Protein AF-A0A7C4JC15-F1 (afdb_monomer_lite)

Structure (mmCIF, N/CA/C/O backbone):
data_AF-A0A7C4JC15-F1
#
_entry.id   AF-A0A7C4JC15-F1
#
loop_
_atom_site.group_PDB
_atom_site.id
_atom_site.type_symbol
_atom_site.label_atom_id
_atom_site.label_alt_id
_atom_site.label_comp_id
_atom_site.label_asym_id
_atom_site.label_entity_id
_atom_site.label_seq_id
_atom_site.pdbx_PDB_ins_code
_atom_site.Cartn_x
_atom_site.Cartn_y
_atom_site.Cartn_z
_atom_site.occupancy
_atom_site.B_iso_or_equiv
_atom_site.auth_seq_id
_atom_site.auth_comp_id
_atom_site.auth_asym_id
_atom_site.auth_atom_id
_atom_site.pdbx_PDB_model_num
ATOM 1 N N . MET A 1 1 ? -0.003 -2.265 -29.477 1.00 62.56 1 MET A N 1
ATOM 2 C CA . MET A 1 1 ? 0.160 -3.060 -28.238 1.00 62.56 1 MET A CA 1
ATOM 3 C C . MET A 1 1 ? 1.255 -4.094 -28.457 1.00 62.56 1 MET A C 1
ATOM 5 O O . MET A 1 1 ? 1.188 -4.810 -29.449 1.00 62.56 1 MET A O 1
ATOM 9 N N . THR A 1 2 ? 2.298 -4.106 -27.625 1.00 80.81 2 THR A N 1
ATOM 10 C CA . THR A 1 2 ? 3.529 -4.876 -27.890 1.00 80.81 2 THR A CA 1
ATOM 11 C C . THR A 1 2 ? 3.340 -6.384 -27.662 1.00 80.81 2 THR A C 1
ATOM 13 O O . THR A 1 2 ? 2.451 -6.809 -26.920 1.00 80.81 2 THR A O 1
ATOM 16 N N . LYS A 1 3 ? 4.198 -7.212 -28.284 1.00 91.38 3 LYS A N 1
ATOM 17 C CA . LYS A 1 3 ? 4.227 -8.676 -28.072 1.00 91.38 3 LYS A CA 1
ATOM 18 C C . LYS A 1 3 ? 4.407 -9.026 -26.587 1.00 91.38 3 LYS A C 1
ATOM 20 O O . LYS A 1 3 ? 3.729 -9.922 -26.097 1.00 91.38 3 LYS A O 1
ATOM 25 N N . PHE A 1 4 ? 5.249 -8.265 -25.886 1.00 95.56 4 PHE A N 1
ATOM 26 C CA . PHE A 1 4 ? 5.491 -8.385 -24.448 1.00 95.56 4 PHE A CA 1
ATOM 27 C C . PHE A 1 4 ? 4.213 -8.179 -23.617 1.00 95.56 4 PHE A C 1
ATOM 29 O O . PHE A 1 4 ? 3.837 -9.056 -22.842 1.00 95.56 4 PHE A O 1
ATOM 36 N N . VAL A 1 5 ? 3.486 -7.072 -23.829 1.00 95.94 5 VAL A N 1
ATOM 37 C CA . VAL A 1 5 ? 2.235 -6.786 -23.098 1.00 95.94 5 VAL A CA 1
ATOM 38 C C . VAL A 1 5 ? 1.204 -7.899 -23.307 1.00 95.94 5 VAL A C 1
ATOM 40 O O . VAL A 1 5 ? 0.569 -8.342 -22.351 1.00 95.94 5 VAL A O 1
ATOM 43 N N . ASN A 1 6 ? 1.066 -8.394 -24.541 1.00 94.75 6 ASN A N 1
ATOM 44 C CA . ASN A 1 6 ? 0.142 -9.486 -24.853 1.00 94.75 6 ASN A CA 1
ATOM 45 C C . ASN A 1 6 ? 0.511 -10.796 -24.149 1.00 94.75 6 ASN A C 1
ATOM 47 O O . ASN A 1 6 ? -0.372 -11.485 -23.637 1.00 94.75 6 ASN A O 1
ATOM 51 N N . GLU A 1 7 ? 1.799 -11.139 -24.107 1.00 95.50 7 GLU A N 1
ATOM 52 C CA . GLU A 1 7 ? 2.284 -12.328 -23.409 1.00 95.50 7 GLU A CA 1
ATOM 53 C C . GLU A 1 7 ? 1.965 -12.266 -21.910 1.00 95.50 7 GLU A C 1
ATOM 55 O O . GLU A 1 7 ? 1.335 -13.183 -21.371 1.00 95.50 7 GLU A O 1
ATOM 60 N N . VAL A 1 8 ? 2.337 -11.163 -21.251 1.00 97.12 8 VAL A N 1
ATOM 61 C CA . VAL A 1 8 ? 2.100 -10.964 -19.815 1.00 97.12 8 VAL A CA 1
ATOM 62 C C . VAL A 1 8 ? 0.602 -11.008 -19.516 1.00 97.12 8 VAL A C 1
ATOM 64 O O . VAL A 1 8 ? 0.171 -11.766 -18.645 1.00 97.12 8 VAL A O 1
ATOM 67 N N . ARG A 1 9 ? -0.220 -10.282 -20.284 1.00 96.44 9 ARG A N 1
ATOM 68 C CA . ARG A 1 9 ? -1.679 -10.272 -20.109 1.00 96.44 9 ARG A CA 1
ATOM 69 C C . ARG A 1 9 ? -2.287 -11.671 -20.229 1.00 96.44 9 ARG A C 1
ATOM 71 O O . ARG A 1 9 ? -3.120 -12.055 -19.410 1.00 96.44 9 ARG A O 1
ATOM 78 N N . ASN A 1 10 ? -1.876 -12.451 -21.229 1.00 94.88 10 ASN A N 1
ATOM 79 C CA . ASN A 1 10 ? -2.402 -13.801 -21.446 1.00 94.88 10 ASN A CA 1
ATOM 80 C C . ASN A 1 10 ? -2.048 -14.759 -20.304 1.00 94.88 10 ASN A C 1
ATOM 82 O O . ASN A 1 10 ? -2.865 -15.605 -19.933 1.00 94.88 10 ASN A O 1
ATOM 86 N N . ARG A 1 11 ? -0.855 -14.615 -19.720 1.00 96.06 11 ARG A N 1
ATOM 87 C CA . ARG A 1 11 ? -0.452 -15.372 -18.529 1.00 96.06 11 ARG A CA 1
ATOM 88 C C . ARG A 1 11 ? -1.273 -14.958 -17.305 1.00 96.06 11 ARG A C 1
ATOM 90 O O . ARG A 1 11 ? -1.729 -15.830 -16.567 1.00 96.06 11 ARG A O 1
ATOM 97 N N . LEU A 1 12 ? -1.540 -13.660 -17.132 1.00 95.75 12 LEU A N 1
ATOM 98 C CA . LEU A 1 12 ? -2.282 -13.143 -15.976 1.00 95.75 12 LEU A CA 1
ATOM 99 C C . LEU A 1 12 ? -3.716 -13.644 -15.868 1.00 95.75 12 LEU A C 1
ATOM 101 O O . LEU A 1 12 ? -4.171 -13.953 -14.764 1.00 95.75 12 LEU A O 1
ATOM 105 N N . LYS A 1 13 ? -4.404 -13.808 -17.001 1.00 90.81 13 LYS A N 1
ATOM 106 C CA . LYS A 1 13 ? -5.772 -14.350 -17.038 1.00 90.81 13 LYS A CA 1
ATOM 107 C C . LYS A 1 13 ? -5.918 -15.691 -16.308 1.00 90.81 13 LYS A C 1
ATOM 109 O O . LYS A 1 13 ? -7.004 -16.009 -15.841 1.00 90.81 13 LYS A O 1
ATOM 114 N N . LYS A 1 14 ? -4.837 -16.471 -16.190 1.00 90.50 14 LYS A N 1
ATOM 115 C CA . LYS A 1 14 ? -4.847 -17.810 -15.580 1.00 90.50 14 LYS A CA 1
ATOM 116 C C . LYS A 1 14 ? -4.499 -17.825 -14.089 1.00 90.50 14 LYS A C 1
ATOM 118 O O . LYS A 1 14 ? -4.688 -18.854 -13.447 1.00 90.50 14 LYS A O 1
ATOM 123 N N . CYS A 1 15 ? -3.962 -16.737 -13.531 1.00 92.31 15 CYS A N 1
ATOM 124 C CA . CYS A 1 15 ? -3.408 -16.740 -12.170 1.00 92.31 15 CYS A CA 1
ATOM 125 C C . CYS A 1 15 ? -3.981 -15.670 -11.231 1.00 92.31 15 CYS A C 1
ATOM 127 O O . CYS A 1 15 ? -3.818 -15.794 -10.013 1.00 92.31 15 CYS A O 1
ATOM 129 N N . LEU A 1 16 ? -4.670 -14.652 -11.757 1.00 94.31 16 LEU A N 1
ATOM 130 C CA . LEU A 1 16 ? -5.294 -13.614 -10.941 1.00 94.31 16 LEU A CA 1
ATOM 131 C C . LEU A 1 16 ? -6.488 -14.151 -10.142 1.00 94.31 16 LEU A C 1
ATOM 133 O O . LEU A 1 16 ? -7.309 -14.924 -10.630 1.00 94.31 16 LEU A O 1
ATOM 137 N N . ARG A 1 17 ? -6.601 -13.701 -8.889 1.00 93.75 17 ARG A N 1
ATOM 138 C CA . ARG A 1 17 ? -7.707 -14.050 -7.991 1.00 93.75 17 ARG A CA 1
ATOM 139 C C . ARG A 1 17 ? -8.240 -12.793 -7.312 1.00 93.75 17 ARG A C 1
ATOM 141 O O . ARG A 1 17 ? -7.550 -12.193 -6.494 1.00 93.75 17 ARG A O 1
ATOM 148 N N . ARG A 1 18 ? -9.501 -12.430 -7.578 1.00 94.19 18 ARG A N 1
ATOM 149 C CA . ARG A 1 18 ? -10.156 -11.247 -6.972 1.00 94.19 18 ARG A CA 1
ATOM 150 C C . ARG A 1 18 ? -10.203 -11.297 -5.437 1.00 94.19 18 ARG A C 1
ATOM 152 O O . ARG A 1 18 ? -10.167 -10.261 -4.773 1.00 94.19 18 ARG A O 1
ATOM 159 N N . SER A 1 19 ? -10.220 -12.499 -4.855 1.00 91.81 19 SER A N 1
ATOM 160 C CA . SER A 1 19 ? -10.153 -12.704 -3.401 1.00 91.81 19 SER A CA 1
ATOM 161 C C . SER A 1 19 ? -8.866 -12.167 -2.767 1.00 91.81 19 SER A C 1
ATOM 163 O O . SER A 1 19 ? -8.869 -11.839 -1.585 1.00 91.81 19 SER A O 1
ATOM 165 N N . GLU A 1 20 ? -7.781 -12.053 -3.537 1.00 94.38 20 GLU A N 1
ATOM 166 C CA . GLU A 1 20 ? -6.485 -11.546 -3.073 1.00 94.38 20 GLU A CA 1
ATOM 167 C C . GLU A 1 20 ? -6.417 -10.005 -3.053 1.00 94.38 20 GLU A C 1
ATOM 169 O O . GLU A 1 20 ? -5.433 -9.436 -2.572 1.00 94.38 20 GLU A O 1
ATOM 174 N N . GLY A 1 21 ? -7.463 -9.328 -3.547 1.00 95.56 21 GLY A N 1
ATOM 175 C CA . GLY A 1 21 ? -7.545 -7.869 -3.637 1.00 95.56 21 GLY A CA 1
ATOM 176 C C . GLY A 1 21 ? -6.490 -7.249 -4.558 1.00 95.56 21 GLY A C 1
ATOM 177 O O . GLY A 1 21 ? -5.636 -7.935 -5.121 1.00 95.56 21 GLY A O 1
ATOM 178 N N . ALA A 1 22 ? -6.518 -5.924 -4.683 1.00 96.31 22 ALA A N 1
ATOM 179 C CA . ALA A 1 22 ? -5.617 -5.170 -5.550 1.00 96.31 22 ALA A CA 1
ATOM 180 C C . ALA A 1 22 ? -4.144 -5.414 -5.203 1.00 96.31 22 ALA A C 1
ATOM 182 O O . ALA A 1 22 ? -3.325 -5.640 -6.089 1.00 96.31 22 ALA A O 1
ATOM 183 N N . CYS A 1 23 ? -3.808 -5.454 -3.909 1.00 94.44 23 CYS A N 1
ATOM 184 C CA . CYS A 1 23 ? -2.442 -5.715 -3.465 1.00 94.44 23 CYS A CA 1
ATOM 185 C C . CYS A 1 23 ? -1.955 -7.117 -3.861 1.00 94.44 23 CYS A C 1
ATOM 187 O O . CYS A 1 23 ? -0.834 -7.255 -4.347 1.00 94.44 23 CYS A O 1
ATOM 189 N N . GLY A 1 24 ? -2.766 -8.165 -3.693 1.00 94.62 24 GLY A N 1
ATOM 190 C CA . GLY A 1 24 ? -2.378 -9.517 -4.102 1.00 94.62 24 GLY A CA 1
ATOM 191 C C . GLY A 1 24 ? -2.295 -9.684 -5.620 1.00 94.62 24 GLY A C 1
ATOM 192 O O . GLY A 1 24 ? -1.317 -10.239 -6.126 1.00 94.62 24 GLY A O 1
ATOM 193 N N . MET A 1 25 ? -3.261 -9.117 -6.346 1.00 96.56 25 MET A N 1
ATOM 194 C CA . MET A 1 25 ? -3.283 -9.106 -7.810 1.00 96.56 25 MET A CA 1
ATOM 195 C C . MET A 1 25 ? -2.078 -8.365 -8.398 1.00 96.56 25 MET A C 1
ATOM 197 O O . MET A 1 25 ? -1.446 -8.885 -9.311 1.00 96.56 25 MET A O 1
ATOM 201 N N . TYR A 1 26 ? -1.693 -7.219 -7.826 1.00 97.00 26 TYR A N 1
ATOM 202 C CA . TYR A 1 26 ? -0.468 -6.502 -8.192 1.00 97.00 26 TYR A CA 1
ATOM 203 C C . TYR A 1 26 ? 0.783 -7.378 -8.044 1.00 97.00 26 TYR A C 1
ATOM 205 O O . TYR A 1 26 ? 1.589 -7.441 -8.963 1.00 97.00 26 TYR A O 1
ATOM 213 N N . HIS A 1 27 ? 0.958 -8.079 -6.918 1.00 95.75 27 HIS A N 1
ATOM 214 C CA . HIS A 1 27 ? 2.156 -8.908 -6.726 1.00 95.75 27 HIS A CA 1
ATOM 215 C C . HIS A 1 27 ? 2.172 -10.121 -7.663 1.00 95.75 27 HIS A C 1
ATOM 217 O O . HIS A 1 27 ? 3.232 -10.494 -8.155 1.00 95.75 27 HIS A O 1
ATOM 223 N N . THR A 1 28 ? 1.005 -10.708 -7.945 1.00 95.69 28 THR A N 1
ATOM 224 C CA . THR A 1 28 ? 0.877 -11.752 -8.972 1.00 95.69 28 THR A CA 1
ATOM 225 C C . THR A 1 28 ? 1.248 -11.199 -10.352 1.00 95.69 28 THR A C 1
ATOM 227 O O . THR A 1 28 ? 1.982 -11.844 -11.097 1.00 95.69 28 THR A O 1
ATOM 230 N N . ALA A 1 29 ? 0.816 -9.976 -10.670 1.00 97.19 29 ALA A N 1
ATOM 231 C CA . ALA A 1 29 ? 1.180 -9.295 -11.907 1.00 97.19 29 ALA A CA 1
ATOM 232 C C . ALA A 1 29 ? 2.670 -8.978 -12.009 1.00 97.19 29 ALA A C 1
ATOM 234 O O . ALA A 1 29 ? 3.272 -9.230 -13.049 1.00 97.19 29 ALA A O 1
ATOM 235 N N . LEU A 1 30 ? 3.282 -8.517 -10.918 1.00 97.69 30 LEU A N 1
ATOM 236 C CA . LEU A 1 30 ? 4.719 -8.283 -10.832 1.00 97.69 30 LEU A CA 1
ATOM 237 C C . LEU A 1 30 ? 5.510 -9.572 -11.091 1.00 97.69 30 LEU A C 1
ATOM 239 O O . LEU A 1 30 ? 6.493 -9.534 -11.822 1.00 97.69 30 LEU A O 1
ATOM 243 N N . ALA A 1 31 ? 5.068 -10.705 -10.537 1.00 96.12 31 ALA A N 1
ATOM 244 C CA . ALA A 1 31 ? 5.710 -11.998 -10.761 1.00 96.12 31 ALA A CA 1
ATOM 245 C C . ALA A 1 31 ? 5.735 -12.380 -12.244 1.00 96.12 31 ALA A C 1
ATOM 247 O O . ALA A 1 31 ? 6.804 -12.594 -12.810 1.00 96.12 31 ALA A O 1
ATOM 248 N N . VAL A 1 32 ? 4.567 -12.380 -12.890 1.00 97.06 32 VAL A N 1
ATOM 249 C CA . VAL A 1 32 ? 4.441 -12.733 -14.311 1.00 97.06 32 VAL A CA 1
ATOM 250 C C . VAL A 1 32 ? 5.207 -11.756 -15.203 1.00 97.06 32 VAL A C 1
ATOM 252 O O . VAL A 1 32 ? 5.869 -12.183 -16.147 1.00 97.06 32 VAL A O 1
ATOM 255 N N . LEU A 1 33 ? 5.133 -10.456 -14.903 1.00 97.69 33 LEU A N 1
ATOM 256 C CA . LEU A 1 33 ? 5.864 -9.416 -15.620 1.00 97.69 33 LEU A CA 1
ATOM 257 C C . LEU A 1 33 ? 7.378 -9.670 -15.573 1.00 97.69 33 LEU A C 1
ATOM 259 O O . LEU A 1 33 ? 8.038 -9.638 -16.611 1.00 97.69 33 LEU A O 1
ATOM 263 N N . CYS A 1 34 ? 7.922 -9.947 -14.385 1.00 97.31 34 CYS A N 1
ATOM 264 C CA . CYS A 1 34 ? 9.352 -10.189 -14.209 1.00 97.31 34 CYS A CA 1
ATOM 265 C C . CYS A 1 34 ? 9.822 -11.509 -14.806 1.00 97.31 34 CYS A C 1
ATOM 267 O O . CYS A 1 34 ? 10.901 -11.562 -15.390 1.00 97.31 34 CYS A O 1
ATOM 269 N N . GLU A 1 35 ? 9.005 -12.557 -14.740 1.00 96.00 35 GLU A N 1
ATOM 270 C CA . GLU A 1 35 ? 9.281 -13.820 -15.430 1.00 96.00 35 GLU A CA 1
ATOM 271 C C . GLU A 1 35 ? 9.296 -13.666 -16.959 1.00 96.00 35 GLU A C 1
ATOM 273 O O . GLU A 1 35 ? 9.916 -14.473 -17.643 1.00 96.00 35 GLU A O 1
ATOM 278 N N . ALA A 1 36 ? 8.621 -12.651 -17.507 1.00 96.75 36 ALA A N 1
ATOM 279 C CA . ALA A 1 36 ? 8.681 -12.292 -18.925 1.00 96.75 36 ALA A CA 1
ATOM 280 C C . ALA A 1 36 ? 9.845 -11.333 -19.265 1.00 96.75 36 ALA A C 1
ATOM 282 O O . ALA A 1 36 ? 9.975 -10.907 -20.410 1.00 96.75 36 ALA A O 1
ATOM 283 N N . GLY A 1 37 ? 10.686 -10.977 -18.287 1.00 97.06 37 GLY A N 1
ATOM 284 C CA . GLY A 1 37 ? 11.852 -10.104 -18.458 1.00 97.06 37 GLY A CA 1
ATOM 285 C C . GLY A 1 37 ? 11.617 -8.620 -18.154 1.00 97.06 37 GLY A C 1
ATOM 286 O O . GLY A 1 37 ? 12.562 -7.842 -18.243 1.00 97.06 37 GLY A O 1
ATOM 287 N N . GLY A 1 38 ? 10.401 -8.214 -17.775 1.00 97.94 38 GLY A N 1
ATOM 288 C CA . GLY A 1 38 ? 10.113 -6.831 -17.381 1.00 97.94 38 GLY A CA 1
ATOM 289 C C . GLY A 1 38 ? 10.447 -6.528 -15.920 1.00 97.94 38 GLY A C 1
ATOM 290 O O . GLY A 1 38 ? 10.716 -7.416 -15.114 1.00 97.94 38 GLY A O 1
ATOM 291 N N . HIS A 1 39 ? 10.415 -5.258 -15.539 1.00 98.44 39 HIS A N 1
ATOM 292 C CA . HIS A 1 39 ? 10.593 -4.833 -14.147 1.00 98.44 39 HIS A CA 1
ATOM 293 C C . HIS A 1 39 ? 10.072 -3.409 -13.939 1.00 98.44 39 HIS A C 1
ATOM 295 O O . HIS A 1 39 ? 9.570 -2.784 -14.871 1.00 98.44 39 HIS A O 1
ATOM 301 N N . PHE A 1 40 ? 10.182 -2.895 -12.713 1.00 98.75 40 PHE A N 1
ATOM 302 C CA . PHE A 1 40 ? 9.955 -1.477 -12.450 1.00 98.75 40 PHE A CA 1
ATOM 303 C C . PHE A 1 40 ? 11.227 -0.787 -12.010 1.00 98.75 40 PHE A C 1
ATOM 305 O O . PHE A 1 40 ? 11.997 -1.331 -11.219 1.00 98.75 40 PHE A O 1
ATOM 312 N N . GLU A 1 41 ? 11.357 0.458 -12.432 1.00 98.62 41 GLU A N 1
ATOM 313 C CA . GLU A 1 41 ? 12.187 1.449 -11.772 1.00 98.62 41 GLU A CA 1
ATOM 314 C C . GLU A 1 41 ? 11.267 2.461 -11.099 1.00 98.62 41 GLU A C 1
ATOM 316 O O . GLU A 1 41 ? 10.294 2.923 -11.689 1.00 98.62 41 GLU A O 1
ATOM 321 N N . VAL A 1 42 ? 11.508 2.763 -9.827 1.00 98.56 42 VAL A N 1
ATOM 322 C CA . VAL A 1 42 ? 10.621 3.626 -9.044 1.00 98.56 42 VAL A CA 1
ATOM 323 C C . VAL A 1 42 ? 11.436 4.688 -8.332 1.00 98.56 42 VAL A C 1
ATOM 325 O O . VAL A 1 42 ? 12.425 4.371 -7.673 1.00 98.56 42 VAL A O 1
ATOM 328 N N . VAL A 1 43 ? 10.998 5.937 -8.420 1.00 98.44 43 VAL A N 1
ATOM 329 C CA . VAL A 1 43 ? 11.598 7.079 -7.721 1.00 98.44 43 VAL A CA 1
ATOM 330 C C . VAL A 1 43 ? 10.557 7.754 -6.842 1.00 98.44 43 VAL A C 1
ATOM 332 O O . VAL A 1 43 ? 9.362 7.753 -7.145 1.00 98.44 43 VAL A O 1
ATOM 335 N N . GLU A 1 44 ? 10.991 8.311 -5.721 1.00 98.44 44 GLU A N 1
ATOM 336 C CA . GLU A 1 44 ? 10.134 9.131 -4.875 1.00 98.44 44 GLU A CA 1
ATOM 337 C C . GLU A 1 44 ? 9.881 10.502 -5.513 1.00 98.44 44 GLU A C 1
ATOM 339 O O . GLU A 1 44 ? 10.773 11.101 -6.105 1.00 98.44 44 GLU A O 1
ATOM 344 N N . VAL A 1 45 ? 8.651 10.999 -5.374 1.00 98.19 45 VAL A N 1
ATOM 345 C CA . VAL A 1 45 ? 8.214 12.335 -5.818 1.00 98.19 45 VAL A CA 1
ATOM 346 C C . VAL A 1 45 ? 7.328 12.951 -4.731 1.00 98.19 45 VAL A C 1
ATOM 348 O O . VAL A 1 45 ? 6.784 12.196 -3.926 1.00 98.19 45 VAL A O 1
ATOM 351 N N . PRO A 1 46 ? 7.132 14.279 -4.656 1.00 97.62 46 PRO A N 1
ATOM 352 C CA . PRO A 1 46 ? 6.387 14.891 -3.551 1.00 97.62 46 PRO A CA 1
ATOM 353 C C . PRO A 1 46 ? 5.005 14.264 -3.299 1.00 97.62 46 PRO A C 1
ATOM 355 O O . PRO A 1 46 ? 4.639 14.007 -2.153 1.00 97.62 46 PRO A O 1
ATOM 358 N N . GLU A 1 47 ? 4.280 13.939 -4.368 1.00 96.69 47 GLU A N 1
ATOM 359 C CA . GLU A 1 47 ? 2.945 13.333 -4.361 1.00 96.69 47 GLU A CA 1
ATOM 360 C C . GLU A 1 47 ? 2.928 11.856 -3.927 1.00 96.69 47 GLU A C 1
ATOM 362 O O . GLU A 1 47 ? 1.869 11.323 -3.599 1.00 96.69 47 GLU A O 1
ATOM 367 N N . GLY A 1 48 ? 4.078 11.175 -3.905 1.00 97.56 48 GLY A N 1
ATOM 368 C CA . GLY A 1 48 ? 4.141 9.743 -3.635 1.00 97.56 48 GLY A CA 1
ATOM 369 C C . GLY A 1 48 ? 5.360 9.069 -4.262 1.00 97.56 48 GLY A C 1
ATOM 370 O O . GLY A 1 48 ? 6.505 9.344 -3.903 1.00 97.56 48 GLY A O 1
ATOM 371 N N . ALA A 1 49 ? 5.104 8.148 -5.185 1.00 98.31 49 ALA A N 1
ATOM 372 C CA . ALA A 1 49 ? 6.129 7.460 -5.956 1.00 98.31 49 ALA A CA 1
ATOM 373 C C . ALA A 1 49 ? 5.775 7.480 -7.446 1.00 98.31 49 ALA A C 1
ATOM 375 O O . ALA A 1 49 ? 4.617 7.277 -7.812 1.00 98.31 49 ALA A O 1
ATOM 376 N N . LYS A 1 50 ? 6.785 7.687 -8.293 1.00 98.69 50 LYS A N 1
ATOM 377 C CA . LYS A 1 50 ? 6.697 7.568 -9.748 1.00 98.69 50 LYS A CA 1
ATOM 378 C C . LYS A 1 50 ? 7.310 6.238 -10.169 1.00 98.69 50 LYS A C 1
ATOM 380 O O . LYS A 1 50 ? 8.495 6.010 -9.936 1.00 98.69 50 LYS A O 1
ATOM 385 N N . ALA A 1 51 ? 6.509 5.369 -10.772 1.00 98.75 51 ALA A N 1
ATOM 386 C CA . ALA A 1 51 ? 6.934 4.079 -11.296 1.00 98.75 51 ALA A CA 1
ATOM 387 C C . ALA A 1 51 ? 7.068 4.136 -12.821 1.00 98.75 51 ALA A C 1
ATOM 389 O O . ALA A 1 51 ? 6.157 4.596 -13.504 1.00 98.75 51 ALA A O 1
ATOM 390 N N . MET A 1 52 ? 8.180 3.624 -13.333 1.00 98.75 52 MET A N 1
ATOM 391 C CA . MET A 1 52 ? 8.472 3.410 -14.747 1.00 98.75 52 MET A CA 1
ATOM 392 C C . MET A 1 52 ? 8.435 1.904 -14.999 1.00 98.75 52 MET A C 1
ATOM 394 O O . MET A 1 52 ? 9.181 1.144 -14.377 1.00 98.75 52 MET A O 1
ATOM 398 N N . LEU A 1 53 ? 7.520 1.461 -15.860 1.00 98.69 53 LEU A N 1
ATOM 399 C CA . LEU A 1 53 ? 7.432 0.068 -16.285 1.00 98.69 53 LEU A CA 1
ATOM 400 C C . LEU A 1 53 ? 8.422 -0.175 -17.423 1.00 98.69 53 LEU A C 1
ATOM 402 O O . LEU A 1 53 ? 8.251 0.386 -18.503 1.00 98.69 53 LEU A O 1
ATOM 406 N N . ILE A 1 54 ? 9.402 -1.043 -17.187 1.00 98.44 54 ILE A N 1
ATOM 407 C CA . ILE A 1 54 ? 10.430 -1.408 -18.160 1.00 98.44 54 ILE A CA 1
ATOM 408 C C . ILE A 1 54 ? 10.102 -2.778 -18.757 1.00 98.44 54 ILE A C 1
ATOM 410 O O . ILE A 1 54 ? 9.821 -3.731 -18.018 1.00 98.44 54 ILE A O 1
ATOM 414 N N . ASP A 1 55 ? 10.115 -2.887 -20.085 1.00 97.56 55 ASP A N 1
ATOM 415 C CA . ASP A 1 55 ? 9.876 -4.150 -20.784 1.00 97.56 55 ASP A CA 1
ATOM 416 C C . ASP A 1 55 ? 11.121 -5.054 -20.845 1.00 97.56 55 ASP A C 1
ATOM 418 O O . ASP A 1 55 ? 12.169 -4.779 -20.259 1.00 97.56 55 ASP A O 1
ATOM 422 N N . ASN A 1 56 ? 11.002 -6.172 -21.562 1.00 96.19 56 ASN A N 1
ATOM 423 C CA . ASN A 1 56 ? 12.083 -7.139 -21.733 1.00 96.19 56 ASN A CA 1
ATOM 424 C C . ASN A 1 56 ? 13.222 -6.676 -22.661 1.00 96.19 56 ASN A C 1
ATOM 426 O O . ASN A 1 56 ? 14.199 -7.405 -22.823 1.00 96.19 56 ASN A O 1
ATOM 430 N N . ARG A 1 57 ? 13.094 -5.506 -23.292 1.00 96.38 57 ARG A N 1
ATOM 431 C CA . ARG A 1 57 ? 14.121 -4.872 -24.129 1.00 96.38 57 ARG A CA 1
ATOM 432 C C . ARG A 1 57 ? 14.829 -3.728 -23.407 1.00 96.38 57 ARG A C 1
ATOM 434 O O . ARG A 1 57 ? 15.811 -3.221 -23.933 1.00 96.38 57 ARG A O 1
ATOM 441 N N . GLY A 1 58 ? 14.372 -3.365 -22.208 1.00 95.81 58 GLY A N 1
ATOM 442 C CA . GLY A 1 58 ? 14.887 -2.216 -21.468 1.00 95.81 58 GLY A CA 1
ATOM 443 C C . GLY A 1 58 ? 14.170 -0.906 -21.797 1.00 95.81 58 GLY A C 1
ATOM 444 O O . GLY A 1 58 ? 14.608 0.140 -21.331 1.00 95.81 58 GLY A O 1
ATOM 445 N N . GLU A 1 59 ? 13.071 -0.947 -22.556 1.00 96.81 59 GLU A N 1
ATOM 446 C CA . GLU A 1 59 ? 12.323 0.247 -22.947 1.00 96.81 59 GLU A CA 1
ATOM 447 C C . GLU A 1 59 ? 11.283 0.620 -21.886 1.00 96.81 59 GLU A C 1
ATOM 449 O O . GLU A 1 59 ? 10.589 -0.242 -21.332 1.00 96.81 59 GLU A O 1
ATOM 454 N N . VAL A 1 60 ? 11.133 1.922 -21.632 1.00 97.75 60 VAL A N 1
ATOM 455 C CA . VAL A 1 60 ? 10.071 2.449 -20.766 1.00 97.75 60 VAL A CA 1
ATOM 456 C C . VAL A 1 60 ? 8.745 2.379 -21.523 1.00 97.75 60 VAL A C 1
ATOM 458 O O . VAL A 1 60 ? 8.544 3.085 -22.508 1.00 97.75 60 VAL A O 1
ATOM 461 N N . LEU A 1 61 ? 7.812 1.549 -21.054 1.00 97.06 61 LEU A N 1
ATOM 462 C CA . LEU A 1 61 ? 6.480 1.446 -21.657 1.00 97.06 61 LEU A CA 1
ATOM 463 C C . LEU A 1 61 ? 5.550 2.560 -21.191 1.00 97.06 61 LEU A C 1
ATOM 465 O O . LEU A 1 61 ? 4.824 3.139 -21.994 1.00 97.06 61 LEU A O 1
ATOM 469 N N . VAL A 1 62 ? 5.519 2.792 -19.878 1.00 97.94 62 VAL A N 1
ATOM 470 C CA . VAL A 1 62 ? 4.593 3.710 -19.212 1.00 97.94 62 VAL A CA 1
ATOM 471 C C . VAL A 1 62 ? 5.221 4.215 -17.922 1.00 97.94 62 VAL A C 1
ATOM 473 O O . VAL A 1 62 ? 5.902 3.470 -17.212 1.00 97.94 62 VAL A O 1
ATOM 476 N N . GLU A 1 63 ? 4.911 5.462 -17.588 1.00 98.44 63 GLU A N 1
ATOM 477 C CA . GLU A 1 63 ? 5.181 6.057 -16.288 1.00 98.44 63 GLU A CA 1
ATOM 478 C C . GLU A 1 63 ? 3.871 6.364 -15.563 1.00 98.44 63 GLU A C 1
ATOM 480 O O . GLU A 1 63 ? 2.899 6.793 -16.183 1.00 98.44 63 GLU A O 1
ATOM 485 N N . ALA A 1 64 ? 3.839 6.177 -14.247 1.00 98.44 64 ALA A N 1
ATOM 486 C CA . ALA A 1 64 ? 2.662 6.488 -13.448 1.00 98.44 64 ALA A CA 1
ATOM 487 C C . ALA A 1 64 ? 3.022 6.934 -12.031 1.00 98.44 64 ALA A C 1
ATOM 489 O O . ALA A 1 64 ? 4.000 6.461 -11.451 1.00 98.44 64 ALA A O 1
ATOM 490 N N . VAL A 1 65 ? 2.193 7.807 -11.456 1.00 98.50 65 VAL A N 1
ATOM 491 C CA . VAL A 1 65 ? 2.334 8.297 -10.078 1.00 98.50 65 VAL A CA 1
ATOM 492 C C . VAL A 1 65 ? 1.169 7.816 -9.227 1.00 98.50 65 VAL A C 1
ATOM 494 O O . VAL A 1 65 ? 0.018 7.828 -9.661 1.00 98.50 65 VAL A O 1
ATOM 497 N N . ASP A 1 66 ? 1.465 7.404 -7.998 1.00 98.44 66 ASP A N 1
ATOM 498 C CA . ASP A 1 66 ? 0.453 7.155 -6.974 1.00 98.44 66 ASP A CA 1
ATOM 499 C C . ASP A 1 66 ? 1.052 7.347 -5.568 1.00 98.44 66 ASP A C 1
ATOM 501 O O . ASP A 1 66 ? 2.250 7.592 -5.416 1.00 98.44 66 ASP A O 1
ATOM 505 N N . ILE A 1 67 ? 0.226 7.219 -4.529 1.00 97.12 67 ILE A N 1
ATOM 506 C CA . ILE A 1 67 ? 0.522 7.609 -3.141 1.00 97.12 67 ILE A CA 1
ATOM 507 C C . ILE A 1 67 ? 1.767 6.929 -2.548 1.00 97.12 67 ILE A C 1
ATOM 509 O O . ILE A 1 67 ? 2.391 7.446 -1.624 1.00 97.12 67 ILE A O 1
ATOM 513 N N . THR A 1 68 ? 2.134 5.748 -3.049 1.00 97.00 68 THR A N 1
ATOM 514 C CA . THR A 1 68 ? 3.337 4.997 -2.663 1.00 97.00 68 THR A CA 1
ATOM 515 C C . THR A 1 68 ? 3.681 3.957 -3.743 1.00 97.00 68 THR A C 1
ATOM 517 O O . THR A 1 68 ? 2.978 3.843 -4.748 1.00 97.00 68 THR A O 1
ATOM 520 N N . TRP A 1 69 ? 4.758 3.184 -3.569 1.00 97.44 69 TRP A N 1
ATOM 521 C CA . TRP A 1 69 ? 5.347 2.379 -4.651 1.00 97.44 69 TRP A CA 1
ATOM 522 C C . TRP A 1 69 ? 4.408 1.315 -5.254 1.00 97.44 69 TRP A C 1
ATOM 524 O O . TRP A 1 69 ? 4.240 1.312 -6.472 1.00 97.44 69 TRP A O 1
ATOM 534 N N . PRO A 1 70 ? 3.754 0.421 -4.475 1.00 96.88 70 PRO A N 1
ATOM 535 C CA . PRO A 1 70 ? 2.887 -0.607 -5.058 1.00 96.88 70 PRO A CA 1
ATOM 536 C C . PRO A 1 70 ? 1.706 -0.086 -5.907 1.00 96.88 70 PRO A C 1
ATOM 538 O O . PRO A 1 70 ? 1.540 -0.593 -7.017 1.00 96.88 70 PRO A O 1
ATOM 541 N N . PRO A 1 71 ? 0.888 0.894 -5.461 1.00 97.75 71 PRO A N 1
ATOM 542 C CA . PRO A 1 71 ? -0.183 1.429 -6.299 1.00 97.75 71 PRO A CA 1
ATOM 543 C C . PRO A 1 71 ? 0.346 2.199 -7.519 1.00 97.75 71 PRO A C 1
ATOM 545 O O . PRO A 1 71 ? -0.292 2.138 -8.565 1.00 97.75 71 PRO A O 1
ATOM 548 N N . ALA A 1 72 ? 1.529 2.826 -7.450 1.00 98.44 72 ALA A N 1
ATOM 549 C CA . ALA A 1 72 ? 2.156 3.453 -8.618 1.00 98.44 72 ALA A CA 1
ATOM 550 C C . ALA A 1 72 ? 2.541 2.408 -9.678 1.00 98.44 72 ALA A C 1
ATOM 552 O O . ALA A 1 72 ? 2.205 2.560 -10.853 1.00 98.44 72 ALA A O 1
ATOM 553 N N . CYS A 1 73 ? 3.153 1.292 -9.262 1.00 98.62 73 CYS A N 1
ATOM 554 C CA . CYS A 1 73 ? 3.408 0.164 -10.158 1.00 98.62 73 CYS A CA 1
ATOM 555 C C . CYS A 1 73 ? 2.106 -0.410 -10.739 1.00 98.62 73 CYS A C 1
ATOM 557 O O . CYS A 1 73 ? 2.047 -0.698 -11.931 1.00 98.62 73 CYS A O 1
ATOM 559 N N . LEU A 1 74 ? 1.056 -0.576 -9.921 1.00 98.50 74 LEU A N 1
ATOM 560 C CA . LEU A 1 74 ? -0.244 -1.064 -10.397 1.00 98.50 74 LEU A CA 1
ATOM 561 C C . LEU A 1 74 ? -0.847 -0.123 -11.449 1.00 98.50 74 LEU A C 1
ATOM 563 O O . LEU A 1 74 ? -1.328 -0.599 -12.475 1.00 98.50 74 LEU A O 1
ATOM 567 N N . ARG A 1 75 ? -0.803 1.195 -11.223 1.00 98.56 75 ARG A N 1
ATOM 568 C CA . ARG A 1 75 ? -1.271 2.189 -12.194 1.00 98.56 75 ARG A CA 1
ATOM 569 C C . ARG A 1 75 ? -0.513 2.072 -13.514 1.00 98.56 75 ARG A C 1
ATOM 571 O O . ARG A 1 75 ? -1.152 1.916 -14.548 1.00 98.56 75 ARG A O 1
ATOM 578 N N . ALA A 1 76 ? 0.820 2.014 -13.471 1.00 98.44 76 ALA A N 1
ATOM 579 C CA . ALA A 1 76 ? 1.640 1.821 -14.669 1.00 98.44 76 ALA A CA 1
ATOM 580 C C . ALA A 1 76 ? 1.285 0.522 -15.420 1.00 98.44 76 ALA A C 1
ATOM 582 O O . ALA A 1 76 ? 1.199 0.523 -16.644 1.00 98.44 76 ALA A O 1
ATOM 583 N N . MET A 1 77 ? 1.010 -0.581 -14.710 1.00 98.25 77 MET A N 1
ATOM 584 C CA . MET A 1 77 ? 0.526 -1.822 -15.337 1.00 98.25 77 MET A CA 1
ATOM 585 C C . MET A 1 77 ? -0.836 -1.642 -16.018 1.00 98.25 77 MET A C 1
ATOM 587 O O . MET A 1 77 ? -1.041 -2.152 -17.118 1.00 98.25 77 MET A O 1
ATOM 591 N N . LEU A 1 78 ? -1.782 -0.963 -15.366 1.00 97.81 78 LEU A N 1
ATOM 592 C CA . LEU A 1 78 ? -3.119 -0.719 -15.915 1.00 97.81 78 LEU A CA 1
ATOM 593 C C . LEU A 1 78 ? -3.056 0.164 -17.163 1.00 97.81 78 LEU A C 1
ATOM 595 O O . LEU A 1 78 ? -3.731 -0.122 -18.150 1.00 97.81 78 LEU A O 1
ATOM 599 N N . ASP A 1 79 ? -2.226 1.200 -17.133 1.00 97.31 79 ASP A N 1
ATOM 600 C CA . ASP A 1 79 ? -2.054 2.152 -18.230 1.00 97.31 79 ASP A CA 1
ATOM 601 C C . ASP A 1 79 ? -1.270 1.544 -19.404 1.00 97.31 79 ASP A C 1
ATOM 603 O O . ASP A 1 79 ? -1.587 1.808 -20.560 1.00 97.31 79 ASP A O 1
ATOM 607 N N . ALA A 1 80 ? -0.342 0.618 -19.137 1.00 96.62 80 ALA A N 1
ATOM 608 C CA . ALA A 1 80 ? 0.316 -0.187 -20.171 1.00 96.62 80 ALA A CA 1
ATOM 609 C C . ALA A 1 80 ? -0.585 -1.292 -20.758 1.00 96.62 80 ALA A C 1
ATOM 611 O O . ALA A 1 80 ? -0.184 -2.005 -21.681 1.00 96.62 80 ALA A O 1
ATOM 612 N N . GLY A 1 81 ? -1.790 -1.483 -20.210 1.00 96.25 81 GLY A N 1
ATOM 613 C CA . GLY A 1 81 ? -2.710 -2.543 -20.609 1.00 96.25 81 GLY A CA 1
ATOM 614 C C . GLY A 1 81 ? -2.261 -3.944 -20.179 1.00 96.25 81 GLY A C 1
ATOM 615 O O . GLY A 1 81 ? -2.651 -4.927 -20.797 1.00 96.25 81 GLY A O 1
ATOM 616 N N . ILE A 1 82 ? -1.438 -4.092 -19.143 1.00 96.75 82 ILE A N 1
ATOM 617 C CA . ILE A 1 82 ? -1.023 -5.415 -18.641 1.00 96.75 82 ILE A CA 1
ATOM 618 C C . ILE A 1 82 ? -2.227 -6.221 -18.128 1.00 96.75 82 ILE A C 1
ATOM 620 O O . ILE A 1 82 ? -2.304 -7.431 -18.340 1.00 96.75 82 ILE A O 1
ATOM 624 N N . PHE A 1 83 ? -3.198 -5.553 -17.505 1.00 96.25 83 PHE A N 1
ATOM 625 C CA . PHE A 1 83 ? -4.469 -6.159 -17.109 1.00 96.25 83 PHE A CA 1
ATOM 626 C C . PHE A 1 83 ? -5.481 -6.110 -18.262 1.00 96.25 83 PHE A C 1
ATOM 628 O O . PHE A 1 83 ? -5.530 -5.136 -19.010 1.00 96.25 83 PHE A O 1
ATOM 635 N N . SER A 1 84 ? -6.285 -7.164 -18.414 1.00 91.44 84 SER A N 1
ATOM 636 C CA . SER A 1 84 ? -7.441 -7.187 -19.321 1.00 91.44 84 SER A CA 1
ATOM 637 C C . SER A 1 84 ? -8.595 -6.325 -18.798 1.00 91.44 84 SER A C 1
ATOM 639 O O . SER A 1 84 ? -8.711 -6.102 -17.594 1.00 91.44 84 SER A O 1
ATOM 641 N N . ASP A 1 85 ? -9.492 -5.915 -19.702 1.00 89.94 85 ASP A N 1
ATOM 642 C CA . ASP A 1 85 ? -10.659 -5.067 -19.396 1.00 89.94 85 ASP A CA 1
ATOM 643 C C . ASP A 1 85 ? -11.592 -5.661 -18.329 1.00 89.94 85 ASP A C 1
ATOM 645 O O . ASP A 1 85 ? -12.249 -4.932 -17.594 1.00 89.94 85 ASP A O 1
ATOM 649 N N . GLU A 1 86 ? -11.601 -6.988 -18.173 1.00 92.31 86 GLU A N 1
ATOM 650 C CA . GLU A 1 86 ? -12.345 -7.677 -17.109 1.00 92.31 86 GLU A CA 1
ATOM 651 C C . GLU A 1 86 ? -11.884 -7.306 -15.686 1.00 92.31 86 GLU A C 1
ATOM 653 O O . GLU A 1 86 ? -12.564 -7.655 -14.727 1.00 92.31 86 GLU A O 1
ATOM 658 N N . TYR A 1 87 ? -10.725 -6.653 -15.546 1.00 92.94 87 TYR A N 1
ATOM 659 C CA . TYR A 1 87 ? -10.173 -6.163 -14.282 1.00 92.94 87 TYR A CA 1
ATOM 660 C C . TYR A 1 87 ? -10.184 -4.630 -14.192 1.00 92.94 87 TYR A C 1
ATOM 662 O O . TYR A 1 87 ? -9.429 -4.050 -13.404 1.00 92.94 87 TYR A O 1
ATOM 670 N N . TYR A 1 88 ? -11.010 -3.954 -14.999 1.00 90.50 88 TYR A N 1
ATOM 671 C CA . TYR A 1 88 ? -11.135 -2.494 -15.011 1.00 90.50 88 TYR A CA 1
ATOM 672 C C . TYR A 1 88 ? -11.417 -1.908 -13.617 1.00 90.50 88 TYR A C 1
ATOM 674 O O . TYR A 1 88 ? -10.968 -0.806 -13.295 1.00 90.50 88 TYR A O 1
ATOM 682 N N . GLU A 1 89 ? -12.088 -2.660 -12.740 1.00 93.81 89 GLU A N 1
ATOM 683 C CA . GLU A 1 89 ? -12.365 -2.262 -11.362 1.00 93.81 89 GLU A CA 1
ATOM 684 C C . GLU A 1 89 ? -11.100 -1.983 -10.525 1.00 93.81 89 GLU A C 1
ATOM 686 O O . GLU A 1 89 ? -11.183 -1.247 -9.543 1.00 93.81 89 GLU A O 1
ATOM 691 N N . LEU A 1 90 ? -9.917 -2.480 -10.922 1.00 95.94 90 LEU A N 1
ATOM 692 C CA . LEU A 1 90 ? -8.639 -2.134 -10.284 1.00 95.94 90 LEU A CA 1
ATOM 693 C C . LEU A 1 90 ? -8.329 -0.635 -10.369 1.00 95.94 90 LEU A C 1
ATOM 695 O O . LEU A 1 90 ? -7.671 -0.111 -9.476 1.00 95.94 90 LEU A O 1
ATOM 699 N N . ARG A 1 91 ? -8.828 0.083 -11.384 1.00 96.25 91 ARG A N 1
ATOM 700 C CA . ARG A 1 91 ? -8.641 1.542 -11.477 1.00 96.25 91 ARG A CA 1
ATOM 701 C C . ARG A 1 91 ? -9.298 2.287 -10.318 1.00 96.25 91 ARG A C 1
ATOM 703 O O . ARG A 1 91 ? -8.802 3.334 -9.920 1.00 96.25 91 ARG A O 1
ATOM 710 N N . ARG A 1 92 ? -10.365 1.727 -9.735 1.00 95.94 92 ARG A N 1
ATOM 711 C CA . ARG A 1 92 ? -11.073 2.321 -8.589 1.00 95.94 92 ARG A CA 1
ATOM 712 C C . ARG A 1 92 ? -10.249 2.303 -7.303 1.00 95.94 92 ARG A C 1
ATOM 714 O O . ARG A 1 92 ? -10.605 3.006 -6.368 1.00 95.94 92 ARG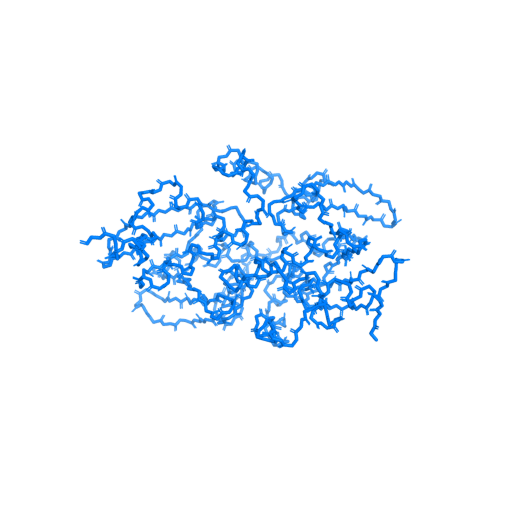 A O 1
ATOM 721 N N . VAL A 1 93 ? -9.177 1.503 -7.251 1.00 96.94 93 VAL A N 1
ATOM 722 C CA . VAL A 1 93 ? -8.332 1.378 -6.054 1.00 96.94 93 VAL A CA 1
ATOM 723 C C . VAL A 1 93 ? -7.139 2.320 -6.016 1.00 96.94 93 VAL A C 1
ATOM 725 O O . VAL A 1 93 ? -6.398 2.342 -5.028 1.00 96.94 93 VAL A O 1
ATOM 728 N N . LEU A 1 94 ? -6.939 3.046 -7.112 1.00 97.75 94 LEU A N 1
ATOM 729 C CA . LEU A 1 94 ? -5.865 4.003 -7.283 1.00 97.75 94 LEU A CA 1
ATOM 730 C C . LEU A 1 94 ? -6.226 5.332 -6.611 1.00 97.75 94 LEU A C 1
ATOM 732 O O . LEU A 1 94 ? -7.401 5.675 -6.480 1.00 97.75 94 LEU A O 1
ATOM 736 N N . THR A 1 95 ? -5.218 6.091 -6.191 1.00 97.81 95 THR A N 1
ATOM 737 C CA . THR A 1 95 ? -5.455 7.348 -5.469 1.00 97.81 95 THR A CA 1
ATOM 738 C C . THR A 1 95 ? -5.925 8.445 -6.428 1.00 97.81 95 THR A C 1
ATOM 740 O O . THR A 1 95 ? -5.418 8.563 -7.546 1.00 97.81 95 THR A O 1
ATOM 743 N N . SER A 1 96 ? -6.904 9.250 -6.010 1.00 96.88 96 SER A N 1
ATOM 744 C CA . SER A 1 96 ? -7.340 10.418 -6.783 1.00 96.88 96 SER A CA 1
ATOM 745 C C . SER A 1 96 ? -6.275 11.520 -6.761 1.00 96.88 96 SER A C 1
ATOM 747 O O . SER A 1 96 ? -5.499 11.618 -5.810 1.00 96.88 96 SER A O 1
ATOM 749 N N . GLU A 1 97 ? -6.244 12.383 -7.776 1.00 96.38 97 GLU A N 1
ATOM 750 C CA . GLU A 1 97 ? -5.299 13.510 -7.811 1.00 96.38 97 GLU A CA 1
ATOM 751 C C . GLU A 1 97 ? -5.459 14.451 -6.609 1.00 96.38 97 GLU A C 1
ATOM 753 O O . GLU A 1 97 ? -4.469 14.926 -6.051 1.00 96.38 97 GLU A O 1
ATOM 758 N N . ASP A 1 98 ? -6.695 14.683 -6.166 1.00 96.94 98 ASP A N 1
ATOM 759 C CA . ASP A 1 98 ? -6.971 15.528 -5.004 1.00 96.94 98 ASP A CA 1
ATOM 760 C C . ASP A 1 98 ? -6.474 14.899 -3.701 1.00 96.94 98 ASP A C 1
ATOM 762 O O . ASP A 1 98 ? -5.958 15.603 -2.831 1.00 96.94 98 ASP A O 1
ATOM 766 N N . ASP A 1 99 ? -6.568 13.575 -3.562 1.00 97.50 99 ASP A N 1
ATOM 767 C CA . ASP A 1 99 ? -5.992 12.882 -2.411 1.00 97.50 99 ASP A CA 1
ATOM 768 C C . ASP A 1 99 ? -4.458 12.875 -2.462 1.00 97.50 99 ASP A C 1
ATOM 770 O O . ASP A 1 99 ? -3.826 13.038 -1.420 1.00 97.50 99 ASP A O 1
ATOM 774 N N . LEU A 1 100 ? -3.841 12.760 -3.647 1.00 97.62 100 LEU A N 1
ATOM 775 C CA . LEU A 1 100 ? -2.382 12.868 -3.795 1.00 97.62 100 LEU A CA 1
ATOM 776 C C . LEU A 1 100 ? -1.867 14.239 -3.332 1.00 97.62 100 LEU A C 1
ATOM 778 O O . LEU A 1 100 ? -0.882 14.302 -2.593 1.00 97.62 100 LEU A O 1
ATOM 782 N N . LYS A 1 101 ? -2.564 15.327 -3.690 1.00 97.06 101 LYS A N 1
ATOM 783 C CA . LYS A 1 101 ? -2.244 16.688 -3.218 1.00 97.06 101 LYS A CA 1
ATOM 784 C C . LYS A 1 101 ? -2.332 16.786 -1.692 1.00 97.06 101 LYS A C 1
ATOM 786 O O . LYS A 1 101 ? -1.388 17.235 -1.050 1.00 97.06 101 LYS A O 1
ATOM 791 N N . LYS A 1 102 ? -3.415 16.285 -1.091 1.00 96.88 102 LYS A N 1
ATOM 792 C CA . LYS A 1 102 ? -3.584 16.306 0.374 1.00 96.88 102 LYS A CA 1
ATOM 793 C C . LYS A 1 102 ? -2.518 15.479 1.094 1.00 96.88 102 LYS A C 1
ATOM 795 O O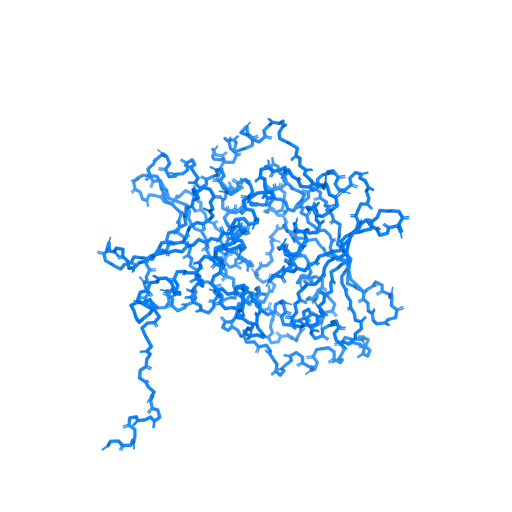 . LYS A 1 102 ? -2.010 15.890 2.132 1.00 96.88 102 LYS A O 1
ATOM 800 N N . VAL A 1 103 ? -2.151 14.313 0.560 1.00 95.38 103 VAL A N 1
ATOM 801 C CA . VAL A 1 103 ? -1.132 13.439 1.167 1.00 95.38 103 VAL A CA 1
ATOM 802 C C . VAL A 1 103 ? 0.264 14.060 1.095 1.00 95.38 103 VAL A C 1
ATOM 804 O O . VAL A 1 103 ? 1.015 13.989 2.078 1.00 95.38 103 VAL A O 1
ATOM 807 N N . LYS A 1 104 ? 0.599 14.699 -0.033 1.00 96.56 104 LYS A N 1
ATOM 808 C CA . LYS A 1 104 ? 1.824 15.494 -0.195 1.00 96.56 104 LYS A CA 1
ATOM 809 C C . LYS A 1 104 ? 1.968 16.530 0.918 1.00 96.56 104 LYS A C 1
ATOM 811 O O . LYS A 1 104 ? 3.049 16.657 1.488 1.00 96.56 104 LYS A O 1
ATOM 816 N N . ASP A 1 105 ? 0.877 17.205 1.272 1.00 95.19 105 ASP A N 1
ATOM 817 C CA . ASP A 1 105 ? 0.890 18.282 2.263 1.00 95.19 105 ASP A CA 1
ATOM 818 C C . ASP A 1 105 ? 1.100 17.812 3.708 1.00 95.19 105 ASP A C 1
ATOM 820 O O . ASP A 1 105 ? 1.460 18.635 4.559 1.00 95.19 105 ASP A O 1
ATOM 824 N N . VAL A 1 106 ? 0.903 16.519 3.998 1.00 95.94 106 VAL A N 1
ATOM 825 C CA . VAL A 1 106 ? 1.146 15.940 5.330 1.00 95.94 106 VAL A CA 1
ATOM 826 C C . VAL A 1 106 ? 2.600 15.501 5.491 1.00 95.94 106 VAL A C 1
ATOM 828 O O . VAL A 1 106 ? 3.250 15.890 6.459 1.00 95.94 106 VAL A O 1
ATOM 831 N N . PHE A 1 107 ? 3.109 14.678 4.569 1.00 95.25 107 PHE A N 1
ATOM 832 C CA . PHE A 1 107 ? 4.493 14.182 4.627 1.00 95.25 107 PHE A CA 1
ATOM 833 C C . PHE A 1 107 ? 5.078 13.847 3.247 1.00 95.25 107 PHE A C 1
ATOM 835 O O . PHE A 1 107 ? 6.262 14.090 3.026 1.00 95.25 107 PHE A O 1
ATOM 842 N N . GLY A 1 108 ? 4.262 13.330 2.318 1.00 95.31 108 GLY A N 1
ATOM 843 C CA . GLY A 1 108 ? 4.646 13.085 0.921 1.00 95.31 108 GLY A CA 1
ATOM 844 C C . GLY A 1 108 ? 5.718 12.007 0.693 1.00 95.31 108 GLY A C 1
ATOM 845 O O . GLY A 1 108 ? 6.064 11.223 1.584 1.00 95.31 108 GLY A O 1
ATOM 846 N N . TYR A 1 109 ? 6.248 11.964 -0.535 1.00 97.56 109 TYR A N 1
ATOM 847 C CA . TYR A 1 109 ? 7.403 11.135 -0.934 1.00 97.56 109 TYR A CA 1
ATOM 848 C C . TYR A 1 109 ? 7.239 9.627 -0.694 1.00 97.56 109 TYR A C 1
ATOM 850 O O . TYR A 1 109 ? 8.177 8.924 -0.311 1.00 97.56 109 TYR A O 1
ATOM 858 N N . GLY A 1 110 ? 6.014 9.125 -0.852 1.00 94.62 110 GLY A N 1
ATOM 859 C CA . GLY A 1 110 ? 5.691 7.703 -0.716 1.00 94.62 110 GLY A CA 1
ATOM 860 C C . GLY A 1 110 ? 5.677 7.191 0.728 1.00 94.62 110 GLY A C 1
ATOM 861 O O . GLY A 1 110 ? 5.473 5.992 0.953 1.00 94.62 110 GLY A O 1
ATOM 862 N N . ARG A 1 111 ? 5.884 8.071 1.721 1.00 93.88 111 ARG A N 1
ATOM 863 C CA . ARG A 1 111 ? 6.033 7.721 3.141 1.00 93.88 111 ARG A CA 1
ATOM 864 C C . ARG A 1 111 ? 4.716 7.823 3.896 1.00 93.88 111 ARG A C 1
ATOM 866 O O . ARG A 1 111 ? 4.404 8.824 4.527 1.00 93.88 111 ARG A O 1
ATOM 873 N N . ILE A 1 112 ? 3.971 6.724 3.896 1.00 93.12 112 ILE A N 1
ATOM 874 C CA . ILE A 1 112 ? 2.636 6.673 4.511 1.00 93.12 112 ILE A CA 1
ATOM 875 C C . ILE A 1 112 ? 2.611 6.054 5.917 1.00 93.12 112 ILE A C 1
ATOM 877 O O . ILE A 1 112 ? 1.729 6.353 6.712 1.00 93.12 112 ILE A O 1
ATOM 881 N N . VAL A 1 113 ? 3.580 5.198 6.265 1.00 90.50 113 VAL A N 1
ATOM 882 C CA . VAL A 1 113 ? 3.515 4.385 7.499 1.00 90.50 113 VAL A CA 1
ATOM 883 C C . VAL A 1 113 ? 3.673 5.234 8.760 1.00 90.50 113 VAL A C 1
ATOM 885 O O . VAL A 1 113 ? 2.897 5.085 9.701 1.00 90.50 113 VAL A O 1
ATOM 888 N N . ARG A 1 114 ? 4.664 6.132 8.789 1.00 91.25 114 ARG A N 1
ATOM 889 C CA . ARG A 1 114 ? 4.953 6.972 9.959 1.00 91.25 114 ARG A CA 1
ATOM 890 C C . ARG A 1 114 ? 3.819 7.972 10.258 1.00 91.25 114 ARG A C 1
ATOM 892 O O . ARG A 1 114 ? 3.377 7.974 11.407 1.00 91.25 114 ARG A O 1
ATOM 899 N N . PRO A 1 115 ? 3.281 8.730 9.279 1.00 94.69 115 PRO A N 1
ATOM 900 C CA . PRO A 1 115 ? 2.109 9.578 9.513 1.00 94.69 115 PRO A CA 1
ATOM 901 C C . PRO A 1 115 ? 0.893 8.791 10.013 1.00 94.69 115 PRO A C 1
ATOM 903 O O . PRO A 1 115 ? 0.261 9.191 10.988 1.00 94.69 115 PRO A O 1
ATOM 906 N N . VAL A 1 116 ? 0.606 7.628 9.412 1.00 95.25 116 VAL A N 1
ATOM 907 C CA . VAL A 1 116 ? -0.504 6.760 9.839 1.00 95.25 116 VAL A CA 1
ATOM 908 C C . VAL A 1 116 ? -0.308 6.255 11.268 1.00 95.25 116 VAL A C 1
ATOM 910 O O . VAL A 1 116 ? -1.257 6.255 12.045 1.00 95.25 116 VAL A O 1
ATOM 913 N N . ALA A 1 117 ? 0.907 5.864 11.656 1.00 93.00 117 ALA A N 1
ATOM 914 C CA . ALA A 1 117 ? 1.195 5.425 13.021 1.00 93.00 117 ALA A CA 1
ATOM 915 C C . ALA A 1 117 ? 0.913 6.527 14.058 1.00 93.00 117 ALA A C 1
ATOM 917 O O . ALA A 1 117 ? 0.294 6.255 15.086 1.00 93.00 117 ALA A O 1
ATOM 918 N N . ILE A 1 118 ? 1.328 7.768 13.776 1.00 94.88 118 ILE A N 1
ATOM 919 C CA . ILE A 1 118 ? 1.059 8.923 14.648 1.00 94.88 118 ILE A CA 1
ATOM 920 C C . ILE A 1 118 ? -0.446 9.200 14.709 1.00 94.88 118 ILE A C 1
ATOM 922 O O . ILE A 1 118 ? -0.984 9.397 15.798 1.00 94.88 118 ILE A O 1
ATOM 926 N N . ALA A 1 119 ? -1.132 9.167 13.564 1.00 96.38 119 ALA A N 1
ATOM 927 C CA . ALA A 1 119 ? -2.573 9.374 13.488 1.00 96.38 119 ALA A CA 1
ATOM 928 C C . ALA A 1 119 ? -3.348 8.345 14.319 1.00 96.38 119 ALA A C 1
ATOM 930 O O . ALA A 1 119 ? -4.186 8.726 15.129 1.00 96.38 119 ALA A O 1
ATOM 931 N N . LEU A 1 120 ? -3.036 7.053 14.172 1.00 95.75 120 LEU A N 1
ATOM 932 C CA . LEU A 1 120 ? -3.684 5.979 14.928 1.00 95.75 120 LEU A CA 1
ATOM 933 C C . LEU A 1 120 ? -3.438 6.108 16.436 1.00 95.75 120 LEU A C 1
ATOM 935 O O . LEU A 1 120 ? -4.361 5.899 17.221 1.00 95.75 120 LEU A O 1
ATOM 939 N N . ALA A 1 121 ? -2.218 6.469 16.845 1.00 94.69 121 ALA A N 1
ATOM 940 C CA . ALA A 1 121 ? -1.892 6.684 18.252 1.00 94.69 121 ALA A CA 1
ATOM 941 C C . ALA A 1 121 ? -2.669 7.872 18.845 1.00 94.69 121 ALA A C 1
ATOM 943 O O . ALA A 1 121 ? -3.243 7.749 19.924 1.00 94.69 121 ALA A O 1
ATOM 944 N N . LYS A 1 122 ? -2.741 8.999 18.123 1.00 94.75 122 LYS A N 1
ATOM 945 C CA . LYS A 1 122 ? -3.516 10.183 18.527 1.00 94.75 122 LYS A CA 1
ATOM 946 C C . LYS A 1 122 ? -5.012 9.899 18.600 1.00 94.75 122 LYS A C 1
ATOM 948 O O . LYS A 1 122 ? -5.656 10.250 19.583 1.00 94.75 122 LYS A O 1
ATOM 953 N N . LEU A 1 123 ? -5.547 9.232 17.581 1.00 94.94 123 LEU A N 1
ATOM 954 C CA . LEU A 1 123 ? -6.955 8.864 17.518 1.00 94.94 123 LEU A CA 1
ATOM 955 C C . LEU A 1 123 ? -7.348 8.019 18.734 1.00 94.94 123 LEU A C 1
ATOM 957 O O . LEU A 1 123 ? -8.341 8.324 19.387 1.00 94.94 123 LEU A O 1
ATOM 961 N N . LEU A 1 124 ? -6.529 7.020 19.079 1.00 94.06 124 LEU A N 1
ATOM 962 C CA . LEU A 1 124 ? -6.747 6.171 20.249 1.00 94.06 124 LEU A CA 1
ATOM 963 C C . LEU A 1 124 ? -6.608 6.939 21.572 1.00 94.06 124 LEU A C 1
ATOM 965 O O . LEU A 1 124 ? -7.421 6.744 22.472 1.00 94.06 124 LEU A O 1
ATOM 969 N N . ALA A 1 125 ? -5.609 7.820 21.693 1.00 93.69 125 ALA A N 1
ATOM 970 C CA . ALA A 1 125 ? -5.406 8.642 22.890 1.00 93.69 125 ALA A CA 1
ATOM 971 C C . ALA A 1 125 ? -6.603 9.565 23.180 1.00 93.69 125 ALA A C 1
ATOM 973 O O . ALA A 1 125 ? -6.920 9.815 24.338 1.00 93.69 125 ALA A O 1
ATOM 974 N N . ASN A 1 126 ? -7.310 9.999 22.134 1.00 94.25 126 ASN A N 1
ATOM 975 C CA . ASN A 1 126 ? -8.521 10.813 22.238 1.00 94.25 126 ASN A CA 1
ATOM 976 C C . ASN A 1 126 ? -9.806 9.974 22.408 1.00 94.25 126 ASN A C 1
ATOM 978 O O . ASN A 1 126 ? -10.909 10.493 22.251 1.00 94.25 126 ASN A O 1
ATOM 982 N N . GLY A 1 127 ? -9.686 8.670 22.684 1.00 94.25 127 GLY A N 1
ATOM 983 C CA . GLY A 1 127 ? -10.816 7.747 22.837 1.00 94.25 127 GLY A CA 1
ATOM 984 C C . GLY A 1 127 ? -11.484 7.331 21.522 1.00 94.25 127 GLY A C 1
ATOM 985 O O . GLY A 1 127 ? -12.473 6.603 21.548 1.00 94.25 127 GLY A O 1
ATOM 986 N N . GLY A 1 128 ? -10.956 7.771 20.379 1.00 95.94 128 GLY A N 1
ATOM 987 C CA . GLY A 1 128 ? -11.420 7.385 19.054 1.00 95.94 128 GLY A CA 1
ATOM 988 C C . GLY A 1 128 ? -10.923 6.008 18.616 1.00 95.94 128 GLY A C 1
ATOM 989 O O . GLY A 1 128 ? -10.187 5.307 19.314 1.00 95.94 128 GLY A O 1
ATOM 990 N N . LYS A 1 129 ? -11.324 5.605 17.409 1.00 95.94 129 LYS A N 1
ATOM 991 C CA . LYS A 1 129 ? -10.961 4.308 16.815 1.00 95.94 129 LYS A CA 1
ATOM 992 C C . LYS A 1 129 ? -10.850 4.397 15.298 1.00 95.94 129 LYS A C 1
ATOM 994 O O . LYS A 1 129 ? -11.566 5.164 14.659 1.00 95.94 129 LYS A O 1
ATOM 999 N N . ALA A 1 130 ? -10.002 3.555 14.719 1.00 97.44 130 ALA A N 1
ATOM 1000 C CA . ALA A 1 130 ? -9.961 3.320 13.283 1.00 97.44 130 ALA A CA 1
ATOM 1001 C C . ALA A 1 130 ? -10.495 1.921 12.980 1.00 97.44 130 ALA A C 1
ATOM 1003 O O . ALA A 1 130 ? -10.072 0.952 13.608 1.00 97.44 130 ALA A O 1
ATOM 1004 N N . GLU A 1 131 ? -11.395 1.803 12.012 1.00 97.19 131 GLU A N 1
ATOM 1005 C CA . GLU A 1 131 ? -11.918 0.519 11.544 1.00 97.19 131 GLU A CA 1
ATOM 1006 C C . GLU A 1 131 ? -11.462 0.253 10.112 1.00 97.19 131 GLU A C 1
ATOM 1008 O O . GLU A 1 131 ? -11.314 1.185 9.318 1.00 97.19 131 GLU A O 1
ATOM 1013 N N . VAL A 1 132 ? -11.227 -1.017 9.784 1.00 96.62 132 VAL A N 1
ATOM 1014 C CA . VAL A 1 132 ? -10.775 -1.453 8.460 1.00 96.62 132 VAL A CA 1
ATOM 1015 C C . VAL A 1 132 ? -11.675 -2.546 7.914 1.00 96.62 132 VAL A C 1
ATOM 1017 O O . VAL A 1 132 ? -11.984 -3.509 8.605 1.00 96.62 132 VAL A O 1
ATOM 1020 N N . TYR A 1 133 ? -12.046 -2.434 6.645 1.00 95.12 133 TYR A N 1
ATOM 1021 C CA . TYR A 1 133 ? -12.909 -3.401 5.981 1.00 95.12 133 TYR A CA 1
ATOM 1022 C C . TYR A 1 133 ? -12.424 -3.686 4.574 1.00 95.12 133 TYR A C 1
ATOM 1024 O O . TYR A 1 133 ? -11.817 -2.841 3.910 1.00 95.12 133 TYR A O 1
ATOM 1032 N N . ARG A 1 134 ? -12.723 -4.886 4.089 1.00 94.69 134 ARG A N 1
ATOM 1033 C CA . ARG A 1 134 ? -12.577 -5.192 2.673 1.00 94.69 134 ARG A CA 1
ATOM 1034 C C . ARG A 1 134 ? -13.685 -4.487 1.885 1.00 94.69 134 ARG A C 1
ATOM 1036 O O . ARG A 1 134 ? -14.849 -4.618 2.236 1.00 94.69 134 ARG A O 1
ATOM 1043 N N . ASP A 1 135 ? -13.322 -3.797 0.805 1.00 94.94 135 ASP A N 1
ATOM 1044 C CA . ASP A 1 135 ? -14.268 -3.087 -0.066 1.00 94.94 135 ASP A CA 1
ATOM 1045 C C . ASP A 1 135 ? -13.916 -3.297 -1.552 1.00 94.94 135 ASP A C 1
ATOM 1047 O O . ASP A 1 135 ? -12.816 -2.958 -1.986 1.00 94.94 135 ASP A O 1
ATOM 1051 N N . GLY A 1 136 ? -14.789 -3.938 -2.337 1.00 93.94 136 GLY A N 1
ATOM 1052 C CA . GLY A 1 136 ? -14.562 -4.183 -3.774 1.00 93.94 136 GLY A CA 1
ATOM 1053 C C . GLY A 1 136 ? -13.297 -5.000 -4.075 1.00 93.94 136 GLY A C 1
ATOM 1054 O O . GLY A 1 136 ? -13.212 -6.163 -3.683 1.00 93.94 136 GLY A O 1
ATOM 1055 N N . LEU A 1 137 ? -12.272 -4.403 -4.704 1.00 95.81 137 LEU A N 1
ATOM 1056 C CA . LEU A 1 137 ? -10.891 -4.934 -4.783 1.00 95.81 137 LEU A CA 1
ATOM 1057 C C . LEU A 1 137 ? -9.905 -4.278 -3.797 1.00 95.81 137 LEU A C 1
ATOM 1059 O O . LEU A 1 137 ? -8.815 -4.809 -3.590 1.00 95.81 137 LEU A O 1
ATOM 1063 N N . GLY A 1 138 ? -10.286 -3.171 -3.168 1.00 96.25 138 GLY A N 1
ATOM 1064 C CA . GLY A 1 138 ? -9.467 -2.434 -2.214 1.00 96.25 138 GLY A CA 1
ATOM 1065 C C . GLY A 1 138 ? -9.913 -2.598 -0.762 1.00 96.25 138 GLY A C 1
ATOM 1066 O O . GLY A 1 138 ? -10.395 -3.643 -0.315 1.00 96.25 138 GLY A O 1
ATOM 1067 N N . VAL A 1 139 ? -9.695 -1.552 0.015 1.00 96.06 139 VAL A N 1
ATOM 1068 C CA . VAL A 1 139 ? -9.916 -1.523 1.455 1.00 96.06 139 VAL A CA 1
ATOM 1069 C C . VAL A 1 139 ? -10.545 -0.192 1.823 1.00 96.06 139 VAL A C 1
ATOM 1071 O O . VAL A 1 139 ? -10.119 0.858 1.341 1.00 96.06 139 VAL A O 1
ATOM 1074 N N . LYS A 1 140 ? -11.519 -0.251 2.726 1.00 97.12 140 LYS A N 1
ATOM 1075 C CA . LYS A 1 140 ? -12.069 0.914 3.401 1.00 97.12 140 LYS A CA 1
ATOM 1076 C C . LYS A 1 140 ? -11.414 1.080 4.765 1.00 97.12 140 LYS A C 1
ATOM 1078 O O . LYS A 1 140 ? -11.288 0.107 5.508 1.00 97.12 140 LYS A O 1
ATOM 1083 N N . VAL A 1 141 ? -11.021 2.305 5.098 1.00 97.94 141 VAL A N 1
ATOM 1084 C CA . VAL A 1 141 ? -10.649 2.692 6.464 1.00 97.94 141 VAL A CA 1
ATOM 1085 C C . VAL A 1 141 ? -11.493 3.882 6.887 1.00 97.94 141 VAL A C 1
ATOM 1087 O O . VAL A 1 141 ? -11.610 4.851 6.139 1.00 97.94 141 VAL A O 1
ATOM 1090 N N . SER A 1 142 ? -12.051 3.800 8.092 1.00 98.25 142 SER A N 1
ATOM 1091 C CA . SER A 1 142 ? -12.873 4.844 8.706 1.00 98.25 142 SER A CA 1
ATOM 1092 C C . SER A 1 142 ? -12.300 5.235 10.062 1.00 98.25 142 SER A C 1
ATOM 1094 O O . SER A 1 142 ? -11.992 4.363 10.875 1.00 98.25 142 SER A O 1
ATOM 1096 N N . PHE A 1 143 ? -12.180 6.535 10.321 1.00 98.31 143 PHE A N 1
ATOM 1097 C CA . PHE A 1 143 ? -11.800 7.088 11.619 1.00 98.31 143 PHE A CA 1
ATOM 1098 C C . PHE A 1 143 ? -13.035 7.609 12.342 1.00 98.31 143 PHE A C 1
ATOM 1100 O O . PHE A 1 143 ? -13.845 8.314 11.745 1.00 98.31 143 PHE A O 1
ATOM 1107 N N . TYR A 1 144 ? -13.153 7.289 13.626 1.00 97.88 144 TYR A N 1
ATOM 1108 C CA . TYR A 1 144 ? -14.252 7.716 14.484 1.00 97.88 144 TYR A CA 1
ATOM 1109 C C . TYR A 1 144 ? -13.719 8.381 15.748 1.00 97.88 144 TYR A C 1
ATOM 1111 O O . TYR A 1 144 ? -12.667 7.983 16.256 1.00 97.88 144 TYR A O 1
ATOM 1119 N N . ASP A 1 145 ? -14.467 9.349 16.267 1.00 96.62 145 ASP A N 1
ATOM 1120 C CA . ASP A 1 145 ? -14.197 9.964 17.566 1.00 96.62 145 ASP A CA 1
ATOM 1121 C C . ASP A 1 145 ? -14.650 9.079 18.745 1.00 96.62 145 ASP A C 1
ATOM 1123 O O . ASP A 1 145 ? -15.121 7.950 18.566 1.00 96.62 145 ASP A O 1
ATOM 1127 N N . SER A 1 146 ? -14.497 9.599 19.965 1.00 96.12 146 SER A N 1
ATOM 1128 C CA . SER A 1 146 ? -14.886 8.932 21.213 1.00 96.12 146 SER A CA 1
ATOM 1129 C C . SER A 1 146 ? -16.388 8.682 21.358 1.00 96.12 146 SER A C 1
ATOM 1131 O O . SER A 1 146 ? -16.784 7.768 22.078 1.00 96.12 146 SER A O 1
ATOM 1133 N N . ASN A 1 147 ? -17.223 9.434 20.639 1.00 96.06 147 ASN A N 1
ATOM 1134 C CA . ASN A 1 147 ? -18.675 9.256 20.610 1.00 96.06 147 ASN A CA 1
ATOM 1135 C C . ASN A 1 147 ? -19.118 8.306 19.485 1.00 96.06 147 ASN A C 1
ATOM 1137 O O . ASN A 1 147 ? -20.309 8.064 19.302 1.00 96.06 147 ASN A O 1
ATOM 1141 N N . GLY A 1 148 ? -18.172 7.768 18.708 1.00 94.50 148 GLY A N 1
ATOM 1142 C CA . GLY A 1 148 ? -18.456 6.911 17.562 1.00 94.50 148 GLY A CA 1
ATOM 1143 C C . GLY A 1 148 ? -18.920 7.668 16.317 1.00 94.50 148 GLY A C 1
ATOM 1144 O O . GLY A 1 148 ? -19.370 7.027 15.366 1.00 94.50 148 GLY A O 1
ATOM 1145 N N . LYS A 1 149 ? -18.795 8.999 16.276 1.00 96.88 149 LYS A N 1
ATOM 1146 C CA . LYS A 1 149 ? -19.086 9.796 15.080 1.00 96.88 149 LYS A CA 1
ATOM 1147 C C . LYS A 1 149 ? -17.959 9.623 14.066 1.00 96.88 149 LYS A C 1
ATOM 1149 O O . LYS A 1 149 ? -16.781 9.685 14.413 1.00 96.88 149 LYS A O 1
ATOM 1154 N N . LEU A 1 150 ? -18.322 9.416 12.800 1.00 97.75 150 LEU A N 1
ATOM 1155 C CA . LEU A 1 150 ? -17.363 9.331 11.699 1.00 97.75 150 LEU A CA 1
ATOM 1156 C C . LEU A 1 150 ? -16.660 10.684 11.510 1.00 97.75 150 LEU A C 1
ATOM 1158 O O . LEU A 1 150 ? -17.316 11.699 11.283 1.00 97.75 150 LEU A O 1
ATOM 1162 N N . LEU A 1 151 ? -15.331 10.674 11.576 1.00 97.25 151 LEU A N 1
ATOM 1163 C CA . LEU A 1 151 ? -14.473 11.830 11.314 1.00 97.25 151 LEU A CA 1
ATOM 1164 C C . LEU A 1 151 ? -14.079 11.904 9.839 1.00 97.25 151 LEU A C 1
ATOM 1166 O O . LEU A 1 151 ? -14.192 12.946 9.205 1.00 97.25 151 LEU A O 1
ATOM 1170 N N . SER A 1 152 ? -13.607 10.785 9.289 1.00 97.75 152 SER A N 1
ATOM 1171 C CA . SER A 1 152 ? -13.137 10.694 7.907 1.00 97.75 152 SER A CA 1
ATOM 1172 C C . SER A 1 152 ? -13.089 9.241 7.452 1.00 97.75 152 SER A C 1
ATOM 1174 O O . SER A 1 152 ? -13.001 8.320 8.268 1.00 97.75 152 SER A O 1
ATOM 1176 N N . SER A 1 153 ? -13.133 9.023 6.139 1.00 97.25 153 SER A N 1
ATOM 1177 C CA . SER A 1 153 ? -12.927 7.705 5.551 1.00 97.25 153 SER A CA 1
ATOM 1178 C C . SER A 1 153 ? -12.285 7.772 4.167 1.00 97.25 153 SER A C 1
ATOM 1180 O O . SER A 1 153 ? -12.348 8.785 3.458 1.00 97.25 153 SER A O 1
ATOM 1182 N N . ALA A 1 154 ? -11.664 6.662 3.785 1.00 96.00 154 ALA A N 1
ATOM 1183 C CA . ALA A 1 154 ? -11.195 6.400 2.434 1.00 96.00 154 ALA A CA 1
ATOM 1184 C C . ALA A 1 154 ? -11.672 5.011 2.018 1.00 96.00 154 ALA A C 1
ATOM 1186 O O . ALA A 1 154 ? -11.492 4.051 2.768 1.00 96.00 154 ALA A O 1
ATOM 1187 N N . GLU A 1 155 ? -12.287 4.917 0.844 1.00 93.81 155 GLU A N 1
ATOM 1188 C CA . GLU A 1 155 ? -12.986 3.721 0.371 1.00 93.81 155 GLU A CA 1
ATOM 1189 C C . GLU A 1 155 ? -12.287 3.125 -0.846 1.00 93.81 155 GLU A C 1
ATOM 1191 O O . GLU A 1 155 ? -11.646 3.839 -1.616 1.00 93.81 155 GLU A O 1
ATOM 1196 N N . SER A 1 156 ? -12.405 1.807 -1.003 1.00 87.69 156 SER A N 1
ATOM 1197 C CA . SER A 1 156 ? -11.849 1.053 -2.126 1.00 87.69 156 SER A CA 1
ATOM 1198 C C . SER A 1 156 ? -10.348 1.241 -2.391 1.00 87.69 156 SER A C 1
ATOM 1200 O O . SER A 1 156 ? -9.890 0.886 -3.461 1.00 87.69 156 SER A O 1
ATOM 1202 N N . ILE A 1 157 ? -9.525 1.676 -1.434 1.00 93.50 157 ILE A N 1
ATOM 1203 C CA . ILE A 1 157 ? -8.099 1.984 -1.668 1.00 93.50 157 ILE A CA 1
ATOM 1204 C C . ILE A 1 157 ? -7.214 0.724 -1.688 1.00 93.50 157 ILE A C 1
ATOM 1206 O O . ILE A 1 157 ? -7.466 -0.240 -0.969 1.00 93.50 157 ILE A O 1
ATOM 1210 N N . PHE A 1 158 ? -6.120 0.745 -2.459 1.00 92.25 158 PHE A N 1
ATOM 1211 C CA . PHE A 1 158 ? -5.162 -0.357 -2.661 1.00 92.25 158 PHE A CA 1
ATOM 1212 C C . PHE A 1 158 ? -4.828 -1.228 -1.427 1.00 92.25 158 PHE A C 1
ATOM 1214 O O . PHE A 1 158 ? -4.731 -2.455 -1.537 1.00 92.25 158 PHE A O 1
ATOM 1221 N N . CYS A 1 159 ? -4.598 -0.625 -0.253 1.00 93.12 159 CYS A N 1
ATOM 1222 C CA . CYS A 1 159 ? -4.337 -1.354 0.992 1.00 93.12 159 CYS A CA 1
ATOM 1223 C C . CYS A 1 159 ? -4.711 -0.528 2.239 1.00 93.12 159 CYS A C 1
ATOM 1225 O O . CYS A 1 159 ? -4.862 0.691 2.136 1.00 93.12 159 CYS A O 1
ATOM 1227 N N . PRO A 1 160 ? -4.770 -1.144 3.440 1.00 94.12 160 PRO A N 1
ATOM 1228 C CA . PRO A 1 160 ? -5.160 -0.446 4.667 1.00 94.12 160 PRO A CA 1
ATOM 1229 C C . PRO A 1 160 ? -4.278 0.754 5.028 1.00 94.12 160 PRO A C 1
ATOM 1231 O O . PRO A 1 160 ? -4.784 1.759 5.506 1.00 94.12 160 PRO A O 1
ATOM 1234 N N . ALA A 1 161 ? -2.963 0.675 4.791 1.00 93.12 161 ALA A N 1
ATOM 1235 C CA . ALA A 1 161 ? -2.055 1.784 5.093 1.00 93.12 161 ALA A CA 1
ATOM 1236 C C . ALA A 1 161 ? -2.288 2.979 4.153 1.00 93.12 161 ALA A C 1
ATOM 1238 O O . ALA A 1 161 ? -2.267 4.121 4.598 1.00 93.12 161 ALA A O 1
ATOM 1239 N N . CYS A 1 162 ? -2.552 2.715 2.867 1.00 95.44 162 CYS A N 1
ATOM 1240 C CA . CYS A 1 162 ? -2.896 3.760 1.900 1.00 95.44 162 CYS A CA 1
ATOM 1241 C C . CYS A 1 162 ? -4.252 4.388 2.256 1.00 95.44 162 CYS A C 1
ATOM 1243 O O . CYS A 1 162 ? -4.366 5.607 2.311 1.00 95.44 162 CYS A O 1
ATOM 1245 N N . ALA A 1 163 ? -5.251 3.559 2.584 1.00 97.19 163 ALA A N 1
ATOM 1246 C CA . ALA A 1 163 ? -6.575 4.016 3.000 1.00 97.19 163 ALA A CA 1
ATOM 1247 C C . ALA A 1 163 ? -6.508 4.889 4.263 1.00 97.19 163 ALA A C 1
ATOM 1249 O O . ALA A 1 163 ? -7.070 5.977 4.293 1.00 97.19 163 ALA A O 1
ATOM 1250 N N . ALA A 1 164 ? -5.765 4.453 5.285 1.00 97.06 164 ALA A N 1
ATOM 1251 C CA . ALA A 1 164 ? -5.579 5.216 6.515 1.00 97.06 164 ALA A CA 1
ATOM 1252 C C . ALA A 1 164 ? -4.859 6.550 6.271 1.00 97.06 164 ALA A C 1
ATOM 1254 O O . ALA A 1 164 ? -5.208 7.548 6.893 1.00 97.06 164 ALA A O 1
ATOM 1255 N N . MET A 1 165 ? -3.884 6.587 5.356 1.00 97.31 165 MET A N 1
ATOM 1256 C CA . MET A 1 165 ? -3.193 7.826 4.988 1.00 97.31 165 MET A CA 1
ATOM 1257 C C . MET A 1 165 ? -4.132 8.813 4.287 1.00 97.31 165 MET A C 1
ATOM 1259 O O . MET A 1 165 ? -4.106 10.000 4.594 1.00 97.31 165 MET A O 1
ATOM 1263 N N . ILE A 1 166 ? -4.985 8.332 3.380 1.00 98.00 166 ILE A N 1
ATOM 1264 C CA . ILE A 1 166 ? -5.978 9.172 2.700 1.00 98.00 166 ILE A CA 1
ATOM 1265 C C . ILE A 1 166 ? -7.043 9.653 3.693 1.00 98.00 166 ILE A C 1
ATOM 1267 O O . ILE A 1 166 ? -7.374 10.834 3.705 1.00 98.00 166 ILE A O 1
ATOM 1271 N N . ALA A 1 167 ? -7.539 8.776 4.572 1.00 98.06 167 ALA A N 1
ATOM 1272 C CA . ALA A 1 167 ? -8.485 9.153 5.622 1.00 98.06 167 ALA A CA 1
ATOM 1273 C C . ALA A 1 167 ? -7.889 10.222 6.556 1.00 98.06 167 ALA A C 1
ATOM 1275 O O . ALA A 1 167 ? -8.558 11.212 6.848 1.00 98.06 167 ALA A O 1
ATOM 1276 N N . LEU A 1 168 ? -6.618 10.069 6.948 1.00 98.00 168 LEU A N 1
ATOM 1277 C CA . LEU A 1 168 ? -5.853 11.082 7.680 1.00 98.00 168 LEU A CA 1
ATOM 1278 C C . LEU A 1 168 ? -5.796 12.402 6.907 1.00 98.00 168 LEU A C 1
ATOM 1280 O O . LEU A 1 168 ? -6.152 13.435 7.454 1.00 98.00 168 LEU A O 1
ATOM 1284 N N . ALA A 1 169 ? -5.364 12.379 5.647 1.00 97.44 169 ALA A N 1
ATOM 1285 C CA . ALA A 1 169 ? -5.185 13.588 4.846 1.00 97.44 169 ALA A CA 1
ATOM 1286 C C . ALA A 1 169 ? -6.507 14.330 4.558 1.00 97.44 169 ALA A C 1
ATOM 1288 O O . ALA A 1 169 ? -6.502 15.522 4.261 1.00 97.44 169 ALA A O 1
ATOM 1289 N N . ARG A 1 170 ? -7.645 13.632 4.646 1.00 97.44 170 ARG A N 1
ATOM 1290 C CA . ARG A 1 170 ? -8.993 14.201 4.513 1.00 97.44 170 ARG A CA 1
ATOM 1291 C C . ARG A 1 170 ? -9.549 14.790 5.811 1.00 97.44 170 ARG A C 1
ATOM 1293 O O . ARG A 1 170 ? -10.507 15.550 5.725 1.00 97.44 170 ARG A O 1
ATOM 1300 N N . GLU A 1 171 ? -8.990 14.458 6.976 1.00 97.56 171 GLU A N 1
ATOM 1301 C CA . GLU A 1 171 ? -9.422 15.003 8.269 1.00 97.56 171 GLU A CA 1
ATOM 1302 C C . GLU A 1 171 ? -8.509 16.187 8.657 1.00 97.56 171 GLU A C 1
ATOM 1304 O O . GLU A 1 171 ? -7.330 15.983 8.968 1.00 97.56 171 GLU A O 1
ATOM 1309 N N . PRO A 1 172 ? -8.996 17.444 8.605 1.00 95.69 172 PRO A N 1
ATOM 1310 C CA . PRO A 1 172 ? -8.124 18.612 8.715 1.00 95.69 172 PRO A CA 1
ATOM 1311 C C . PRO A 1 172 ? -7.390 18.733 10.056 1.00 95.69 172 PRO A C 1
ATOM 1313 O O . PRO A 1 172 ? -6.209 19.079 10.068 1.00 95.69 172 PRO A O 1
ATOM 1316 N N . ASN A 1 173 ? -8.044 18.422 11.176 1.00 95.81 173 ASN A N 1
ATOM 1317 C CA . ASN A 1 173 ? -7.471 18.641 12.505 1.00 95.81 173 ASN A CA 1
ATOM 1318 C C . ASN A 1 173 ? -6.325 17.662 12.793 1.00 95.81 173 ASN A C 1
ATOM 1320 O O . ASN A 1 173 ? -5.208 18.058 13.124 1.00 95.81 173 ASN A O 1
ATOM 1324 N N . LEU A 1 174 ? -6.577 16.376 12.583 1.00 96.31 174 LEU A N 1
ATOM 1325 C CA . LEU A 1 174 ? -5.641 15.277 12.720 1.00 96.31 174 LEU A CA 1
ATOM 1326 C C . LEU A 1 174 ? -4.502 15.400 11.709 1.00 96.31 174 LEU A C 1
ATOM 1328 O O . LEU A 1 174 ? -3.350 15.179 12.080 1.00 96.31 174 LEU A O 1
ATOM 1332 N N . SER A 1 175 ? -4.783 15.794 10.460 1.00 97.38 175 SER A N 1
ATOM 1333 C CA . SER A 1 175 ? -3.734 16.030 9.457 1.00 97.38 175 SER A CA 1
ATOM 1334 C C . SER A 1 175 ? -2.768 17.134 9.898 1.00 97.38 175 SER A C 1
ATOM 1336 O O . SER A 1 175 ? -1.552 16.944 9.827 1.00 97.38 175 SER A O 1
ATOM 1338 N N . LEU A 1 176 ? -3.286 18.244 10.438 1.00 97.44 176 LEU A N 1
ATOM 1339 C CA . LEU A 1 176 ? -2.487 19.355 10.946 1.00 97.44 176 LEU A CA 1
ATOM 1340 C C . LEU A 1 176 ? -1.666 18.943 12.171 1.00 97.44 176 LEU A C 1
ATOM 1342 O O . LEU A 1 176 ? -0.484 19.276 12.270 1.00 97.44 176 LEU A O 1
ATOM 1346 N N . GLU A 1 177 ? -2.264 18.196 13.096 1.00 96.81 177 GLU A N 1
ATOM 1347 C CA . GLU A 1 177 ? -1.559 17.678 14.266 1.00 96.81 177 GLU A CA 1
ATOM 1348 C C . GLU A 1 177 ? -0.435 16.707 13.898 1.00 96.81 177 GLU A C 1
ATOM 1350 O O . GLU A 1 177 ? 0.657 16.783 14.463 1.00 96.81 177 GLU A O 1
ATOM 1355 N N . VAL A 1 178 ? -0.686 15.796 12.956 1.00 97.25 178 VAL A N 1
ATOM 1356 C CA . VAL A 1 178 ? 0.320 14.846 12.470 1.00 97.25 178 VAL A CA 1
ATOM 1357 C C . VAL A 1 178 ? 1.431 15.586 11.734 1.00 97.25 178 VAL A C 1
ATOM 1359 O O . VAL A 1 178 ? 2.602 15.329 12.001 1.00 97.25 178 VAL A O 1
ATOM 1362 N N . LYS A 1 179 ? 1.093 16.558 10.879 1.00 97.00 179 LYS A N 1
ATOM 1363 C CA . LYS A 1 179 ? 2.072 17.409 10.192 1.00 97.00 179 LYS A CA 1
ATOM 1364 C C . LYS A 1 179 ? 2.977 18.145 11.181 1.00 97.00 179 LYS A C 1
ATOM 1366 O O . LYS A 1 179 ? 4.190 18.161 11.001 1.00 97.00 179 LYS A O 1
ATOM 1371 N N . ARG A 1 180 ? 2.410 18.709 12.254 1.00 96.75 180 ARG A N 1
ATOM 1372 C CA . ARG A 1 180 ? 3.184 19.350 13.331 1.00 96.75 180 ARG A CA 1
ATOM 1373 C C . ARG A 1 180 ? 4.097 18.356 14.047 1.00 96.75 180 ARG A C 1
ATOM 1375 O O . ARG A 1 180 ? 5.253 18.677 14.283 1.00 96.75 180 ARG A O 1
ATOM 1382 N N . ALA A 1 181 ? 3.607 17.154 14.350 1.00 96.19 181 ALA A N 1
ATOM 1383 C CA . ALA A 1 181 ? 4.405 16.110 14.999 1.00 96.19 181 ALA A CA 1
ATOM 1384 C C . ALA A 1 181 ? 5.566 15.601 14.126 1.00 96.19 181 ALA A C 1
ATOM 1386 O O . ALA A 1 181 ? 6.577 15.158 14.658 1.00 96.19 181 ALA A O 1
ATOM 1387 N N . LEU A 1 182 ? 5.421 15.670 12.802 1.00 95.25 182 LEU A N 1
ATOM 1388 C CA . LEU A 1 182 ? 6.448 15.304 11.823 1.00 95.25 182 LEU A CA 1
ATOM 1389 C C . LEU A 1 182 ? 7.386 16.465 11.469 1.00 95.25 182 LEU A C 1
ATOM 1391 O O . LEU A 1 182 ? 8.329 16.277 10.701 1.00 95.25 182 LEU A O 1
ATOM 1395 N N . SER A 1 183 ? 7.132 17.670 11.984 1.00 93.06 183 SER A N 1
ATOM 1396 C CA . SER A 1 183 ? 7.937 18.847 11.671 1.00 93.06 183 SER A CA 1
ATOM 1397 C C . SER A 1 183 ? 9.371 18.646 12.157 1.00 93.06 183 SER A C 1
ATOM 1399 O O . SER A 1 183 ? 9.616 18.518 13.353 1.00 93.06 183 SER A O 1
ATOM 1401 N N . GLY A 1 184 ? 10.320 18.629 11.221 1.00 88.56 184 GLY A N 1
ATOM 1402 C CA . GLY A 1 184 ? 11.735 18.379 11.505 1.00 88.56 184 GLY A CA 1
ATOM 1403 C C . GLY A 1 184 ? 12.140 16.901 11.507 1.00 88.56 184 GLY A C 1
ATOM 1404 O O . GLY A 1 184 ? 13.327 16.621 11.655 1.00 88.56 184 GLY A O 1
ATOM 1405 N N . GLU A 1 185 ? 11.213 15.953 11.304 1.00 91.69 185 GLU A N 1
ATOM 1406 C CA . GLU A 1 185 ? 11.593 14.563 11.031 1.00 91.69 185 GLU A CA 1
ATOM 1407 C C . GLU A 1 185 ? 12.206 14.448 9.624 1.00 91.69 185 GLU A C 1
ATOM 1409 O O . GLU A 1 185 ? 11.713 15.020 8.647 1.00 91.69 185 GLU A O 1
ATOM 1414 N N . GLU A 1 186 ? 13.281 13.669 9.509 1.00 91.44 186 GLU A N 1
ATOM 1415 C CA . GLU A 1 186 ? 13.885 13.354 8.220 1.00 91.44 186 GLU A CA 1
ATOM 1416 C C . GLU A 1 186 ? 12.941 12.475 7.389 1.00 91.44 186 GLU A C 1
ATOM 1418 O O . GLU A 1 186 ? 12.478 11.416 7.825 1.00 91.44 186 GLU A O 1
ATOM 1423 N N . ASN A 1 187 ? 12.676 12.894 6.153 1.00 94.31 187 ASN A N 1
ATOM 1424 C CA . ASN A 1 187 ? 11.908 12.103 5.206 1.00 94.31 187 ASN A CA 1
ATOM 1425 C C . ASN A 1 187 ? 12.864 11.367 4.257 1.00 94.31 187 ASN A C 1
ATOM 1427 O O . ASN A 1 187 ? 13.332 11.934 3.272 1.00 94.31 187 ASN A O 1
ATOM 1431 N N . THR A 1 188 ? 13.099 10.074 4.507 1.00 94.62 188 THR A N 1
ATOM 1432 C CA . THR A 1 188 ? 13.948 9.222 3.652 1.00 94.62 188 THR A CA 1
ATOM 1433 C C . THR A 1 188 ? 13.487 9.202 2.189 1.00 94.62 188 THR A C 1
ATOM 1435 O O . THR A 1 188 ? 14.292 8.989 1.290 1.00 94.62 188 THR A O 1
ATOM 1438 N N . GLY A 1 189 ? 12.194 9.406 1.908 1.00 96.56 189 GLY A N 1
ATOM 1439 C CA . GLY A 1 189 ? 11.700 9.513 0.533 1.00 96.56 189 GLY A CA 1
ATOM 1440 C C . GLY A 1 189 ? 12.166 10.796 -0.149 1.00 96.56 189 GLY A C 1
ATOM 1441 O O . GLY A 1 189 ? 12.662 10.744 -1.269 1.00 96.56 189 GLY A O 1
ATOM 1442 N N . LYS A 1 190 ? 12.092 11.925 0.562 1.00 97.19 190 LYS A N 1
ATOM 1443 C CA . LYS A 1 190 ? 12.637 13.205 0.096 1.00 97.19 190 LYS A CA 1
ATOM 1444 C C . LYS A 1 190 ? 14.150 13.117 -0.129 1.00 97.19 190 LYS A C 1
ATOM 1446 O O . LYS A 1 190 ? 14.609 13.477 -1.205 1.00 97.19 190 LYS A O 1
ATOM 1451 N N . LEU A 1 191 ? 14.891 12.540 0.823 1.00 96.88 191 LEU A N 1
ATOM 1452 C CA . LEU A 1 191 ? 16.337 12.308 0.698 1.00 96.88 191 LEU A CA 1
ATOM 1453 C C . LEU A 1 191 ? 16.681 11.504 -0.566 1.00 96.88 191 LEU A C 1
ATOM 1455 O O . LEU A 1 191 ? 17.605 11.850 -1.297 1.00 96.88 191 LEU A O 1
ATOM 1459 N N . LYS A 1 192 ? 15.943 10.419 -0.833 1.00 97.88 192 LYS A N 1
ATOM 1460 C CA . LYS A 1 192 ? 16.157 9.590 -2.027 1.00 97.88 192 LYS A CA 1
ATOM 1461 C C . LYS A 1 192 ? 15.877 10.350 -3.315 1.00 97.88 192 LYS A C 1
ATOM 1463 O O . LYS A 1 192 ? 16.668 10.230 -4.245 1.00 97.88 192 LYS A O 1
ATOM 1468 N N . MET A 1 193 ? 14.810 11.147 -3.353 1.00 97.62 193 MET A N 1
ATOM 1469 C CA . MET A 1 193 ? 14.516 12.008 -4.498 1.00 97.62 193 MET A CA 1
ATOM 1470 C C . MET A 1 193 ? 15.654 13.010 -4.744 1.00 97.62 193 MET A C 1
ATOM 1472 O O . MET A 1 193 ? 16.150 13.100 -5.861 1.00 97.62 193 MET A O 1
ATOM 1476 N N . GLU A 1 194 ? 16.106 13.722 -3.707 1.00 97.31 194 GLU A N 1
ATOM 1477 C CA . GLU A 1 194 ? 17.183 14.724 -3.802 1.00 97.31 194 GLU A CA 1
ATOM 1478 C C . GLU A 1 194 ? 18.514 14.114 -4.263 1.00 97.31 194 GLU A C 1
ATOM 1480 O O . GLU A 1 194 ? 19.279 14.743 -4.992 1.00 97.31 194 GLU A O 1
ATOM 1485 N N . ARG A 1 195 ? 18.771 12.861 -3.881 1.00 97.25 195 ARG A N 1
ATOM 1486 C CA . ARG A 1 195 ? 19.948 12.091 -4.299 1.00 97.25 195 ARG A CA 1
ATOM 1487 C C . ARG A 1 195 ? 19.801 11.410 -5.663 1.00 97.25 195 ARG A C 1
ATOM 1489 O O . ARG A 1 195 ? 20.771 10.848 -6.164 1.00 97.25 195 ARG A O 1
ATOM 1496 N N . GLY A 1 196 ? 18.613 11.437 -6.269 1.00 97.31 196 GLY A N 1
ATOM 1497 C CA . GLY A 1 196 ? 18.335 10.722 -7.516 1.00 97.31 196 GLY A CA 1
ATOM 1498 C C . GLY A 1 196 ? 18.449 9.201 -7.370 1.00 97.31 196 GLY A C 1
ATOM 1499 O O . GLY A 1 196 ? 18.963 8.531 -8.266 1.00 97.31 196 GLY A O 1
ATOM 1500 N N . ILE A 1 197 ? 18.022 8.656 -6.226 1.00 98.50 197 ILE A N 1
ATOM 1501 C CA . ILE A 1 197 ? 18.054 7.215 -5.960 1.00 98.50 197 ILE A CA 1
ATOM 1502 C C . ILE A 1 197 ? 16.876 6.524 -6.647 1.00 98.50 197 ILE A C 1
ATOM 1504 O O . ILE A 1 197 ? 15.716 6.874 -6.430 1.00 98.50 197 ILE A O 1
ATOM 1508 N N . VAL A 1 198 ? 17.178 5.478 -7.413 1.00 98.50 198 VAL A N 1
ATOM 1509 C CA . VAL A 1 198 ? 16.197 4.658 -8.131 1.00 98.50 198 VAL A CA 1
ATOM 1510 C C . VAL A 1 198 ? 16.030 3.311 -7.437 1.00 98.50 198 VAL A C 1
ATOM 1512 O O . VAL A 1 198 ? 17.004 2.627 -7.121 1.00 98.50 198 VAL A O 1
ATOM 1515 N N . ASN A 1 199 ? 14.778 2.914 -7.219 1.00 98.44 199 ASN A N 1
ATOM 1516 C CA . ASN A 1 199 ? 14.400 1.594 -6.733 1.00 98.44 199 ASN A CA 1
ATOM 1517 C C . ASN A 1 199 ? 14.118 0.683 -7.928 1.00 98.44 199 ASN A C 1
ATOM 1519 O O . ASN A 1 199 ? 13.060 0.793 -8.546 1.00 98.44 199 ASN A O 1
ATOM 1523 N N . LYS A 1 200 ? 15.011 -0.257 -8.226 1.00 98.44 200 LYS A N 1
ATOM 1524 C CA . LYS A 1 200 ? 14.728 -1.316 -9.193 1.00 98.44 200 LYS A CA 1
ATOM 1525 C C . LYS A 1 200 ? 13.968 -2.438 -8.497 1.00 98.44 200 LYS A C 1
ATOM 1527 O O . LYS A 1 200 ? 14.523 -3.115 -7.637 1.00 98.44 200 LYS A O 1
ATOM 1532 N N . VAL A 1 201 ? 12.699 -2.624 -8.845 1.00 98.50 201 VAL A N 1
ATOM 1533 C CA . VAL A 1 201 ? 11.796 -3.613 -8.240 1.00 98.50 201 VAL A CA 1
ATOM 1534 C C . VAL A 1 201 ? 11.609 -4.783 -9.195 1.00 98.50 201 VAL A C 1
ATOM 1536 O O . VAL A 1 201 ? 11.133 -4.617 -10.318 1.00 98.50 201 VAL A O 1
ATOM 1539 N N . CYS A 1 202 ? 11.944 -5.980 -8.726 1.00 96.81 202 CYS A N 1
ATOM 1540 C CA . CYS A 1 202 ? 11.812 -7.226 -9.470 1.00 96.81 202 CYS A CA 1
ATOM 1541 C C . CYS A 1 202 ? 11.123 -8.302 -8.625 1.00 96.81 202 CYS A C 1
ATOM 1543 O O . CYS A 1 202 ? 11.121 -8.256 -7.395 1.00 96.81 202 CYS A O 1
ATOM 1545 N N . TRP A 1 203 ? 10.591 -9.324 -9.285 1.00 94.69 203 TRP A N 1
ATOM 1546 C CA . TRP A 1 203 ? 10.211 -10.580 -8.648 1.00 94.69 203 TRP A CA 1
ATOM 1547 C C . TRP A 1 203 ? 11.180 -11.685 -9.056 1.00 94.69 203 TRP A C 1
ATOM 1549 O O . TRP A 1 203 ? 11.401 -11.909 -10.245 1.00 94.69 203 TRP A O 1
ATOM 1559 N N . ARG A 1 204 ? 11.762 -12.376 -8.074 1.00 90.12 204 ARG A N 1
ATOM 1560 C CA . ARG A 1 204 ? 12.697 -13.497 -8.269 1.00 90.12 204 ARG A CA 1
ATOM 1561 C C . ARG A 1 204 ? 12.544 -14.484 -7.125 1.00 90.12 204 ARG A C 1
ATOM 1563 O O . ARG A 1 204 ? 12.281 -14.064 -6.006 1.00 90.12 204 ARG A O 1
ATOM 1570 N N . ASN A 1 205 ? 12.721 -15.783 -7.374 1.00 84.69 205 ASN A N 1
ATOM 1571 C CA . ASN A 1 205 ? 12.670 -16.824 -6.332 1.00 84.69 205 ASN A CA 1
ATOM 1572 C C . ASN A 1 205 ? 11.424 -16.720 -5.436 1.00 84.69 205 ASN A C 1
ATOM 1574 O O . ASN A 1 205 ? 11.508 -16.776 -4.209 1.00 84.69 205 ASN A O 1
ATOM 1578 N N . PHE A 1 206 ? 10.272 -16.506 -6.077 1.00 82.94 206 PHE A N 1
ATOM 1579 C CA . PHE A 1 206 ? 8.965 -16.330 -5.450 1.00 82.94 206 PHE A CA 1
ATOM 1580 C C . PHE A 1 206 ? 8.816 -15.129 -4.512 1.00 82.94 206 PHE A C 1
ATOM 1582 O O . PHE A 1 206 ? 7.812 -15.079 -3.818 1.00 82.94 206 PHE A O 1
ATOM 1589 N N . ARG A 1 207 ? 9.742 -14.165 -4.491 1.00 88.25 207 ARG A N 1
ATOM 1590 C CA . ARG A 1 207 ? 9.736 -12.994 -3.597 1.00 88.25 207 ARG A CA 1
ATOM 1591 C C . ARG A 1 207 ? 9.979 -11.697 -4.366 1.00 88.25 207 ARG A C 1
ATOM 1593 O O . ARG A 1 207 ? 10.465 -11.714 -5.494 1.00 88.25 207 ARG A O 1
ATOM 1600 N N . VAL A 1 208 ? 9.679 -10.563 -3.728 1.00 93.12 208 VAL A N 1
ATOM 1601 C CA . VAL A 1 208 ? 10.049 -9.250 -4.272 1.00 93.12 208 VAL A CA 1
ATOM 1602 C C . VAL A 1 208 ? 11.488 -8.943 -3.884 1.00 93.12 208 VAL A C 1
ATOM 1604 O O . VAL A 1 208 ? 11.819 -8.965 -2.697 1.00 93.12 208 VAL A O 1
ATOM 1607 N N . GLU A 1 209 ? 12.320 -8.639 -4.869 1.00 95.94 209 GLU A N 1
ATOM 1608 C CA . GLU A 1 209 ? 13.687 -8.156 -4.698 1.00 95.94 209 GLU A CA 1
ATOM 1609 C C . GLU A 1 209 ? 13.765 -6.697 -5.139 1.00 95.94 209 GLU A C 1
ATOM 1611 O O . GLU A 1 209 ? 13.129 -6.288 -6.113 1.00 95.94 209 GLU A O 1
ATOM 1616 N N . VAL A 1 210 ? 14.521 -5.904 -4.387 1.00 98.31 210 VAL A N 1
ATOM 1617 C CA . VAL A 1 210 ? 14.753 -4.494 -4.677 1.00 98.31 210 VAL A CA 1
ATOM 1618 C C . VAL A 1 210 ? 16.242 -4.222 -4.661 1.00 98.31 210 VAL A C 1
ATOM 1620 O O . VAL A 1 210 ? 16.963 -4.677 -3.773 1.00 98.31 210 VAL A O 1
ATOM 1623 N N . GLU A 1 211 ? 16.687 -3.452 -5.642 1.00 98.50 211 GLU A N 1
ATOM 1624 C CA . GLU A 1 211 ? 18.033 -2.905 -5.722 1.00 98.50 211 GLU A CA 1
ATOM 1625 C C . GLU A 1 211 ? 17.930 -1.376 -5.720 1.00 98.50 211 GLU A C 1
ATOM 1627 O O . GLU A 1 211 ? 17.033 -0.816 -6.352 1.00 98.50 211 GLU A O 1
ATOM 1632 N N . LEU A 1 212 ? 18.821 -0.699 -4.995 1.00 98.56 212 LEU A N 1
ATOM 1633 C CA . LEU A 1 212 ? 18.911 0.761 -5.014 1.00 98.56 212 LEU A CA 1
ATOM 1634 C C . LEU A 1 212 ? 20.104 1.196 -5.853 1.00 98.56 212 LEU A C 1
ATOM 1636 O O . LEU A 1 212 ? 21.207 0.682 -5.660 1.00 98.56 212 LEU A O 1
ATOM 1640 N N . PHE A 1 213 ? 19.882 2.165 -6.733 1.00 98.50 213 PHE A N 1
ATOM 1641 C CA . PHE A 1 213 ? 20.909 2.755 -7.582 1.00 98.50 213 PHE A CA 1
ATOM 1642 C C . PHE A 1 213 ? 21.006 4.258 -7.346 1.00 98.50 213 PHE A C 1
ATOM 1644 O O . PHE A 1 213 ? 19.984 4.923 -7.220 1.00 98.50 213 PHE A O 1
ATOM 1651 N N . GLU A 1 214 ? 22.221 4.794 -7.333 1.00 97.69 214 GLU A N 1
ATOM 1652 C CA . GLU A 1 214 ? 22.508 6.230 -7.321 1.00 97.69 214 GLU A CA 1
ATOM 1653 C C . GLU A 1 214 ? 23.499 6.516 -8.448 1.00 97.69 214 GLU A C 1
ATOM 1655 O O . GLU A 1 214 ? 24.584 5.937 -8.479 1.00 97.69 214 GLU A O 1
ATOM 1660 N N . LYS A 1 215 ? 23.117 7.364 -9.413 1.00 94.00 215 LYS A N 1
ATOM 1661 C CA . LYS A 1 215 ? 23.959 7.712 -10.580 1.00 94.00 215 LYS A CA 1
ATOM 1662 C C . LYS A 1 215 ? 24.517 6.479 -11.321 1.00 94.00 215 LYS A C 1
ATOM 1664 O O . LYS A 1 215 ? 25.681 6.443 -11.704 1.00 94.00 215 LYS A O 1
ATOM 1669 N N . GLY A 1 216 ? 23.687 5.445 -11.480 1.00 92.94 216 GLY A N 1
ATOM 1670 C CA . GLY A 1 216 ? 24.053 4.181 -12.135 1.00 92.94 216 GLY A CA 1
ATOM 1671 C C . GLY A 1 216 ? 24.844 3.195 -11.264 1.00 92.94 216 GLY A C 1
ATOM 1672 O O . GLY A 1 216 ? 25.035 2.050 -11.667 1.00 92.94 216 GLY A O 1
ATOM 1673 N N . VAL A 1 217 ? 25.258 3.582 -10.053 1.00 97.25 217 VAL A N 1
ATOM 1674 C CA . VAL A 1 217 ? 25.987 2.709 -9.123 1.00 97.25 217 VAL A CA 1
ATOM 1675 C C . VAL A 1 217 ? 25.009 2.015 -8.182 1.00 97.25 217 VAL A C 1
ATOM 1677 O O . VAL A 1 217 ? 24.183 2.662 -7.540 1.00 97.25 217 VAL A O 1
ATOM 1680 N N . LYS A 1 218 ? 25.108 0.686 -8.071 1.00 97.94 218 LYS A N 1
ATOM 1681 C CA . LYS A 1 218 ? 24.302 -0.097 -7.128 1.00 97.94 218 LYS A CA 1
ATOM 1682 C C . LYS A 1 218 ? 24.766 0.167 -5.693 1.00 97.94 218 LYS A C 1
ATOM 1684 O O . LYS A 1 218 ? 25.877 -0.203 -5.328 1.00 97.94 218 LYS A O 1
ATOM 1689 N N . LEU A 1 219 ? 23.888 0.739 -4.873 1.00 97.81 219 LEU A N 1
ATOM 1690 C CA . LEU A 1 219 ? 24.120 0.959 -3.442 1.00 97.81 219 LEU A CA 1
ATOM 1691 C C . LEU A 1 219 ? 23.944 -0.328 -2.627 1.00 97.81 219 LEU A C 1
ATOM 1693 O O . LEU A 1 219 ? 24.665 -0.573 -1.666 1.00 97.81 219 LEU A O 1
ATOM 1697 N N . GLY A 1 220 ? 22.967 -1.155 -3.000 1.00 97.62 220 GLY A N 1
ATOM 1698 C CA . GLY A 1 220 ? 22.650 -2.379 -2.275 1.00 97.62 220 GLY A CA 1
ATOM 1699 C C . GLY A 1 220 ? 21.385 -3.053 -2.784 1.00 97.62 220 GLY A C 1
ATOM 1700 O O . GLY A 1 220 ? 20.700 -2.548 -3.676 1.00 97.62 220 GLY A O 1
ATOM 1701 N N . SER A 1 221 ? 21.085 -4.227 -2.233 1.00 97.44 221 SER A N 1
ATOM 1702 C CA . SER A 1 221 ? 19.890 -4.996 -2.583 1.00 97.44 221 SER A CA 1
ATOM 1703 C C . SER A 1 221 ? 19.366 -5.807 -1.409 1.00 97.44 221 SER A C 1
ATOM 1705 O O . SER A 1 221 ? 20.145 -6.309 -0.598 1.00 97.44 221 SER A O 1
ATOM 1707 N N . ASN A 1 222 ? 18.049 -5.976 -1.337 1.00 95.44 222 ASN A N 1
ATOM 1708 C CA . ASN A 1 222 ? 17.399 -6.853 -0.369 1.00 95.44 222 ASN A CA 1
ATOM 1709 C C . ASN A 1 222 ? 16.079 -7.396 -0.932 1.00 95.44 222 ASN A C 1
ATOM 1711 O O . ASN A 1 222 ? 15.638 -7.026 -2.017 1.00 95.44 222 ASN A O 1
ATOM 1715 N N . TYR A 1 223 ? 15.430 -8.282 -0.183 1.00 92.62 223 TYR A N 1
ATOM 1716 C CA . TYR A 1 223 ? 14.145 -8.860 -0.551 1.00 92.62 223 TYR A CA 1
ATOM 1717 C C . TYR A 1 223 ? 13.093 -8.661 0.536 1.00 92.62 223 TYR A C 1
ATOM 1719 O O . TYR A 1 223 ? 13.392 -8.393 1.703 1.00 92.62 223 TYR A O 1
ATOM 1727 N N . GLY A 1 224 ? 11.829 -8.834 0.171 1.00 88.81 224 GLY A N 1
ATOM 1728 C CA . GLY A 1 224 ? 10.710 -8.687 1.086 1.00 88.81 224 GLY A CA 1
ATOM 1729 C C . GLY A 1 224 ? 9.499 -9.516 0.692 1.00 88.81 224 GLY A C 1
ATOM 1730 O O . GLY A 1 224 ? 9.382 -10.037 -0.414 1.00 88.81 224 GLY A O 1
ATOM 1731 N N . CYS A 1 225 ? 8.573 -9.622 1.639 1.00 85.62 225 CYS A N 1
ATOM 1732 C CA . CYS A 1 225 ? 7.302 -10.317 1.465 1.00 85.62 225 CYS A CA 1
ATOM 1733 C C . CYS A 1 225 ? 6.253 -9.492 0.684 1.00 85.62 225 CYS A C 1
ATOM 1735 O O . CYS A 1 225 ? 5.195 -10.007 0.311 1.00 85.62 225 CYS A O 1
ATOM 1737 N N . CYS A 1 226 ? 6.555 -8.211 0.451 1.00 89.19 226 CYS A N 1
ATOM 1738 C CA . CYS A 1 226 ? 5.885 -7.297 -0.466 1.00 89.19 226 CYS A CA 1
ATOM 1739 C C . CYS A 1 226 ? 6.873 -6.207 -0.923 1.00 89.19 226 CYS A C 1
ATOM 1741 O O . CYS A 1 226 ? 7.931 -6.034 -0.309 1.00 89.19 226 CYS A O 1
ATOM 1743 N N . THR A 1 227 ? 6.507 -5.435 -1.948 1.00 93.88 227 THR A N 1
ATOM 1744 C CA . THR A 1 227 ? 7.358 -4.371 -2.514 1.00 93.88 227 THR A CA 1
ATOM 1745 C C . THR A 1 227 ? 7.760 -3.312 -1.493 1.00 93.88 227 THR A C 1
ATOM 1747 O O . THR A 1 227 ? 8.946 -3.034 -1.350 1.00 93.88 227 THR A O 1
ATOM 1750 N N . ALA A 1 228 ? 6.818 -2.776 -0.708 1.00 91.38 228 ALA A N 1
ATOM 1751 C CA . ALA A 1 228 ? 7.144 -1.771 0.308 1.00 91.38 228 ALA A CA 1
ATOM 1752 C C . ALA A 1 228 ? 8.141 -2.306 1.354 1.00 91.38 228 ALA A C 1
ATOM 1754 O O . ALA A 1 228 ? 9.058 -1.602 1.767 1.00 91.38 228 ALA A O 1
ATOM 1755 N N . TYR A 1 229 ? 8.002 -3.575 1.752 1.00 89.56 229 TYR A N 1
ATOM 1756 C CA . TYR A 1 229 ? 8.915 -4.196 2.710 1.00 89.56 229 TYR A CA 1
ATOM 1757 C C . TYR A 1 229 ? 10.310 -4.417 2.115 1.00 89.56 229 TYR A C 1
ATOM 1759 O O . TYR A 1 229 ? 11.306 -4.178 2.792 1.00 89.56 229 TYR A O 1
ATOM 1767 N N . ALA A 1 230 ? 10.388 -4.838 0.850 1.00 93.12 230 ALA A N 1
ATOM 1768 C CA . ALA A 1 230 ? 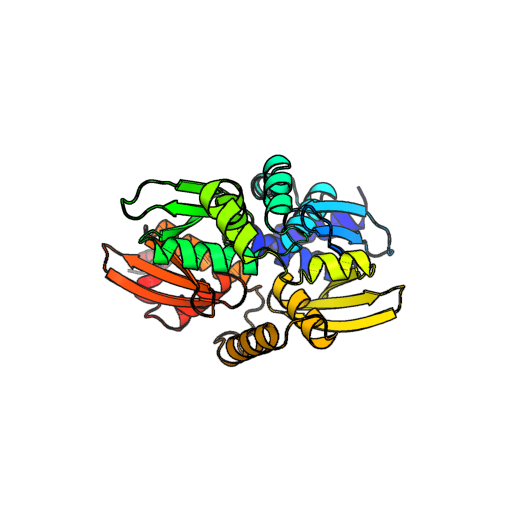11.654 -5.006 0.143 1.00 93.12 230 ALA A CA 1
ATOM 1769 C C . ALA A 1 230 ? 12.399 -3.668 -0.010 1.00 93.12 230 ALA A C 1
ATOM 1771 O O . ALA A 1 230 ? 13.597 -3.611 0.263 1.00 93.12 230 ALA A O 1
ATOM 1772 N N . ILE A 1 231 ? 11.688 -2.585 -0.347 1.00 95.38 231 ILE A N 1
ATOM 1773 C CA . ILE A 1 231 ? 12.262 -1.234 -0.445 1.00 95.38 231 ILE A CA 1
ATOM 1774 C C . ILE A 1 231 ? 12.845 -0.800 0.900 1.00 95.38 231 ILE A C 1
ATOM 1776 O O . ILE A 1 231 ? 14.040 -0.534 0.983 1.00 95.38 231 ILE A O 1
ATOM 1780 N N . VAL A 1 232 ? 12.053 -0.817 1.976 1.00 92.62 232 VAL A N 1
ATOM 1781 C CA . VAL A 1 232 ? 12.521 -0.346 3.293 1.00 92.62 232 VAL A CA 1
ATOM 1782 C C . VAL A 1 232 ? 13.660 -1.217 3.846 1.00 92.62 232 VAL A C 1
ATOM 1784 O 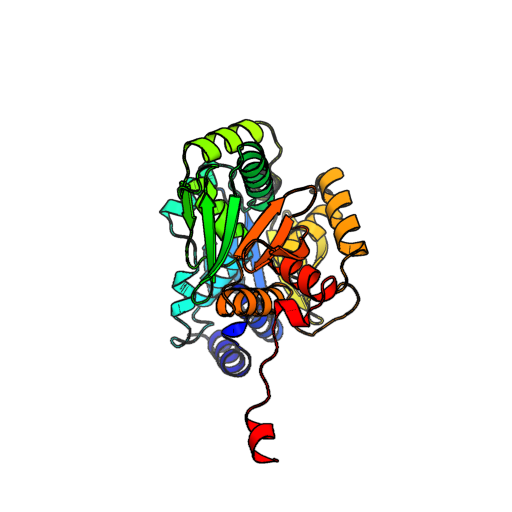O . VAL A 1 232 ? 14.590 -0.714 4.475 1.00 92.62 232 VAL A O 1
ATOM 1787 N N . ARG A 1 233 ? 13.654 -2.531 3.584 1.00 92.44 233 ARG A N 1
ATOM 1788 C CA . ARG A 1 233 ? 14.788 -3.403 3.939 1.00 92.44 233 ARG A CA 1
ATOM 1789 C C . ARG A 1 233 ? 16.045 -3.103 3.133 1.00 92.44 233 ARG A C 1
ATOM 1791 O O . ARG A 1 233 ? 17.144 -3.296 3.648 1.00 92.44 233 ARG A O 1
ATOM 1798 N N . THR A 1 234 ? 15.900 -2.673 1.886 1.00 95.69 234 THR A N 1
ATOM 1799 C CA . THR A 1 234 ? 17.046 -2.281 1.062 1.00 95.69 234 THR A CA 1
ATOM 1800 C C . THR A 1 234 ? 17.589 -0.931 1.516 1.00 95.69 234 THR A C 1
ATOM 1802 O O . THR A 1 234 ? 18.794 -0.792 1.670 1.00 95.69 234 THR A O 1
ATOM 1805 N N . GLU A 1 235 ? 16.717 0.013 1.875 1.00 95.38 235 GLU A N 1
ATOM 1806 C CA . GLU A 1 235 ? 17.103 1.279 2.512 1.00 95.38 235 GLU A CA 1
ATOM 1807 C C . GLU A 1 235 ? 17.914 1.054 3.790 1.00 95.38 235 GLU A C 1
ATOM 1809 O O . GLU A 1 235 ? 18.926 1.716 3.999 1.00 95.38 235 GLU A O 1
ATOM 1814 N N . ALA A 1 236 ? 17.515 0.084 4.617 1.00 92.38 236 ALA A N 1
ATOM 1815 C CA . ALA A 1 236 ? 18.261 -0.299 5.811 1.00 92.38 236 ALA A CA 1
ATOM 1816 C C . ALA A 1 236 ? 19.671 -0.822 5.493 1.00 92.38 236 ALA A C 1
ATOM 1818 O O . ALA A 1 236 ? 20.632 -0.418 6.140 1.00 92.38 236 ALA A O 1
ATOM 1819 N N . VAL A 1 237 ? 19.810 -1.683 4.480 1.00 93.12 237 VAL A N 1
ATOM 1820 C CA . VAL A 1 237 ? 21.123 -2.202 4.048 1.00 93.12 237 VAL A CA 1
ATOM 1821 C C . VAL A 1 237 ? 22.007 -1.092 3.478 1.00 93.12 237 VAL A C 1
ATOM 1823 O O . VAL A 1 237 ? 23.210 -1.103 3.706 1.00 93.12 237 VAL A O 1
ATOM 1826 N N . CYS A 1 238 ? 21.417 -0.110 2.797 1.00 94.31 238 CYS A N 1
ATOM 1827 C CA . CYS A 1 238 ? 22.133 1.034 2.234 1.00 94.31 238 CYS A CA 1
ATOM 1828 C C . CYS A 1 238 ? 22.403 2.162 3.249 1.00 94.31 238 CYS A C 1
ATOM 1830 O O . CYS A 1 238 ? 22.852 3.233 2.849 1.00 94.31 238 CYS A O 1
ATOM 1832 N N . GLY A 1 239 ? 22.090 1.973 4.538 1.00 92.69 239 GLY A N 1
ATOM 1833 C CA . GLY A 1 239 ? 22.307 2.989 5.575 1.00 92.69 239 GLY A CA 1
ATOM 1834 C C . GLY A 1 239 ? 21.384 4.212 5.483 1.00 92.69 239 GLY A C 1
ATOM 1835 O O . GLY A 1 239 ? 21.692 5.247 6.060 1.00 92.69 239 GLY A O 1
ATOM 1836 N N . LEU A 1 240 ? 20.259 4.107 4.767 1.00 92.56 240 LEU A N 1
ATOM 1837 C CA . LEU A 1 240 ? 19.276 5.189 4.597 1.00 92.56 240 LEU A CA 1
ATOM 1838 C C . LEU A 1 240 ? 18.158 5.156 5.649 1.00 92.56 240 LEU A C 1
ATOM 1840 O O . LEU A 1 240 ? 17.431 6.133 5.816 1.00 92.56 240 LEU A O 1
ATOM 1844 N N . ALA A 1 241 ? 17.960 4.016 6.317 1.00 86.88 241 ALA A N 1
ATOM 1845 C CA . ALA A 1 241 ? 16.918 3.864 7.326 1.00 86.88 241 ALA A CA 1
ATOM 1846 C C . ALA A 1 241 ? 17.431 4.227 8.726 1.00 86.88 241 ALA A C 1
ATOM 1848 O O . ALA A 1 241 ? 18.552 3.886 9.104 1.00 86.88 241 ALA A O 1
ATOM 1849 N N . SER A 1 242 ? 16.568 4.834 9.544 1.00 83.31 242 SER A N 1
ATOM 1850 C CA . SER A 1 242 ? 16.924 5.169 10.925 1.00 83.31 242 SER A CA 1
ATOM 1851 C C . SER A 1 242 ? 17.229 3.911 11.763 1.00 83.31 242 SER A C 1
ATOM 1853 O O . SER A 1 242 ? 16.524 2.899 11.638 1.00 83.31 242 SER A O 1
ATOM 1855 N N . PRO A 1 243 ? 18.207 3.955 12.695 1.00 82.44 243 PRO A N 1
ATOM 1856 C CA . PRO A 1 243 ? 18.553 2.811 13.547 1.00 82.44 243 PRO A CA 1
ATOM 1857 C C . PRO A 1 243 ? 17.362 2.233 14.319 1.00 82.44 243 PRO A C 1
ATOM 1859 O O . PRO A 1 243 ? 17.202 1.015 14.433 1.00 82.44 243 PRO A O 1
ATOM 1862 N N . ARG A 1 244 ? 16.472 3.108 14.806 1.00 81.44 244 ARG A N 1
ATOM 1863 C CA . ARG A 1 244 ? 15.241 2.708 15.500 1.00 81.44 244 ARG A CA 1
ATOM 1864 C C . ARG A 1 244 ? 14.286 1.955 14.572 1.00 81.44 244 ARG A C 1
ATOM 1866 O O . ARG A 1 244 ? 13.769 0.908 14.963 1.00 81.44 244 ARG A O 1
ATOM 1873 N N . GLY A 1 245 ? 14.069 2.460 13.356 1.00 78.38 245 GLY A N 1
ATOM 1874 C CA . GLY A 1 245 ? 13.227 1.804 12.354 1.00 78.38 245 GLY A CA 1
ATOM 1875 C C . GLY A 1 245 ? 13.769 0.428 11.969 1.00 78.38 245 GLY A C 1
ATOM 1876 O O . GLY A 1 245 ? 13.020 -0.548 11.949 1.00 78.38 245 GLY A O 1
ATOM 1877 N N . MET A 1 246 ? 15.086 0.317 11.774 1.00 81.12 246 MET A N 1
ATOM 1878 C CA . MET A 1 246 ? 15.747 -0.961 11.496 1.00 81.12 246 MET A CA 1
ATOM 1879 C C . MET A 1 246 ? 15.557 -1.974 12.627 1.00 81.12 246 MET A C 1
ATOM 1881 O O . MET A 1 246 ? 15.227 -3.132 12.364 1.00 81.12 246 MET A O 1
ATOM 1885 N N . LYS A 1 247 ? 15.712 -1.544 13.887 1.00 84.12 247 LYS A N 1
ATOM 1886 C CA . LYS A 1 247 ? 15.513 -2.413 15.056 1.00 84.12 247 LYS A CA 1
ATOM 1887 C C . LYS A 1 247 ? 14.084 -2.959 15.114 1.00 84.12 247 LYS A C 1
ATOM 1889 O O . LYS A 1 247 ? 13.910 -4.152 15.347 1.00 84.12 247 LYS A O 1
ATOM 1894 N N . LEU A 1 248 ? 13.079 -2.122 14.846 1.00 81.25 248 LEU A N 1
ATOM 1895 C CA . LEU A 1 248 ? 11.672 -2.540 14.806 1.00 81.25 248 LEU A CA 1
ATOM 1896 C C . LEU A 1 248 ? 11.390 -3.513 13.656 1.00 81.25 248 LEU A C 1
ATOM 1898 O O . LEU A 1 248 ? 10.769 -4.553 13.865 1.00 81.25 248 LEU A O 1
ATOM 1902 N N . ILE A 1 249 ? 11.876 -3.214 12.450 1.00 82.44 249 ILE A N 1
ATOM 1903 C CA . ILE A 1 249 ? 11.700 -4.083 11.277 1.00 82.44 249 ILE A CA 1
ATOM 1904 C C . ILE A 1 249 ? 12.330 -5.452 11.521 1.00 82.44 249 ILE A C 1
ATOM 1906 O O . ILE A 1 249 ? 11.687 -6.465 11.240 1.00 82.44 249 ILE A O 1
ATOM 1910 N N . LYS A 1 250 ? 13.551 -5.485 12.071 1.00 83.12 250 LYS A N 1
ATOM 1911 C CA . LYS A 1 250 ? 14.251 -6.722 12.430 1.00 83.12 250 LYS A CA 1
ATOM 1912 C C . LYS A 1 250 ? 13.473 -7.510 13.484 1.00 83.12 250 LYS A C 1
ATOM 1914 O O . LYS A 1 250 ? 13.154 -8.668 13.239 1.00 83.12 250 LYS A O 1
ATOM 1919 N N . ALA A 1 251 ? 13.083 -6.863 14.584 1.00 83.19 251 ALA A N 1
ATOM 1920 C CA . ALA A 1 251 ? 12.318 -7.497 15.657 1.00 83.19 251 ALA A CA 1
ATOM 1921 C C . ALA A 1 251 ? 10.994 -8.099 15.157 1.00 83.19 251 ALA A C 1
ATOM 1923 O O . ALA A 1 251 ? 10.659 -9.229 15.504 1.00 83.19 251 ALA A O 1
ATOM 1924 N N . TYR A 1 252 ? 10.269 -7.382 14.291 1.00 81.56 252 TYR A N 1
ATOM 1925 C CA . TYR A 1 252 ? 9.058 -7.913 13.670 1.00 81.56 252 TYR A CA 1
ATOM 1926 C C . TYR A 1 252 ? 9.345 -9.136 12.802 1.00 81.56 252 TYR A C 1
ATOM 1928 O O . TYR A 1 252 ? 8.652 -10.145 12.909 1.00 81.56 252 TYR A O 1
ATOM 1936 N N . CYS A 1 253 ? 10.353 -9.040 11.931 1.00 79.00 253 CYS A N 1
ATOM 1937 C CA . CYS A 1 253 ? 10.749 -10.136 11.055 1.00 79.00 253 CYS A CA 1
ATOM 1938 C C . CYS A 1 253 ? 11.061 -11.392 11.870 1.00 79.00 253 CYS A C 1
ATOM 1940 O O . CYS A 1 253 ? 10.547 -12.461 11.560 1.00 79.00 253 CYS A O 1
ATOM 1942 N N . ASP A 1 254 ? 11.852 -11.256 12.931 1.00 80.69 254 ASP A N 1
ATOM 1943 C CA . ASP A 1 254 ? 12.289 -12.374 13.771 1.00 80.69 254 ASP A CA 1
ATOM 1944 C C . ASP A 1 254 ? 11.139 -13.067 14.512 1.00 80.69 254 ASP A C 1
ATOM 1946 O O . ASP A 1 254 ? 11.240 -14.249 14.820 1.00 80.69 254 ASP A O 1
ATOM 1950 N N . GLN A 1 255 ? 10.018 -12.376 14.725 1.00 75.62 255 GLN A N 1
ATOM 1951 C CA . GLN A 1 255 ? 8.821 -12.928 15.368 1.00 75.62 255 GLN A CA 1
ATOM 1952 C C . GLN A 1 255 ? 7.686 -13.256 14.388 1.00 75.62 255 GLN A C 1
ATOM 1954 O O . GLN A 1 255 ? 6.585 -13.639 14.805 1.00 75.62 255 GLN A O 1
ATOM 1959 N N . CYS A 1 256 ? 7.913 -13.056 13.089 1.00 79.44 256 CYS A N 1
ATOM 1960 C CA . CYS A 1 256 ? 6.893 -13.228 12.072 1.00 79.44 256 CYS A CA 1
ATOM 1961 C C . CYS A 1 256 ? 6.675 -14.728 11.806 1.00 79.44 256 CYS A C 1
ATOM 1963 O O . CYS A 1 256 ? 7.579 -15.390 11.290 1.00 79.44 256 CYS A O 1
ATOM 1965 N N . PRO A 1 257 ? 5.476 -15.278 12.077 1.00 72.62 257 PRO A N 1
ATOM 1966 C CA . PRO A 1 257 ? 5.224 -16.719 11.973 1.00 72.62 257 PRO A CA 1
ATOM 1967 C C . PRO A 1 257 ? 5.314 -17.244 10.532 1.00 72.62 257 PRO A C 1
ATOM 1969 O O . PRO A 1 257 ? 5.477 -18.437 10.312 1.00 72.62 257 PRO A O 1
ATOM 1972 N N . VAL A 1 258 ? 5.250 -16.351 9.542 1.00 74.69 258 VAL A N 1
ATOM 1973 C CA . VAL A 1 258 ? 5.364 -16.680 8.114 1.00 74.69 258 VAL A CA 1
ATOM 1974 C C . VAL A 1 258 ? 6.750 -16.384 7.534 1.00 74.69 258 VAL A C 1
ATOM 1976 O O . VAL A 1 258 ? 6.954 -16.567 6.340 1.00 74.69 258 VAL A O 1
ATOM 1979 N N . LYS A 1 259 ? 7.736 -15.957 8.343 1.00 72.56 259 LYS A N 1
ATOM 1980 C CA . LYS A 1 259 ? 9.117 -15.726 7.867 1.00 72.56 259 LYS A CA 1
ATOM 1981 C C . LYS A 1 259 ? 9.759 -17.001 7.312 1.00 72.56 259 LYS A C 1
ATOM 1983 O O . LYS A 1 259 ? 10.520 -16.922 6.354 1.00 72.56 259 LYS A O 1
ATOM 1988 N N . HIS A 1 260 ? 9.448 -18.149 7.913 1.00 67.50 260 HIS A N 1
ATOM 1989 C CA . HIS A 1 260 ? 10.028 -19.451 7.564 1.00 67.50 260 HIS A CA 1
ATOM 1990 C C . HIS A 1 260 ? 9.096 -20.337 6.729 1.00 67.50 260 HIS A C 1
ATOM 1992 O O . HIS A 1 260 ? 9.507 -21.407 6.292 1.00 67.50 260 HIS A O 1
ATOM 1998 N N . ILE A 1 261 ? 7.858 -19.899 6.488 1.00 66.44 261 ILE A N 1
ATOM 1999 C CA . ILE A 1 261 ? 6.857 -20.667 5.747 1.00 66.44 261 ILE A CA 1
ATOM 2000 C C . ILE A 1 261 ? 6.573 -19.925 4.445 1.00 66.44 261 ILE A C 1
ATOM 2002 O O . ILE A 1 261 ? 5.838 -18.937 4.423 1.00 66.44 261 ILE A O 1
ATOM 2006 N N . TRP A 1 262 ? 7.179 -20.394 3.353 1.00 63.72 262 TRP A N 1
ATOM 2007 C CA . TRP A 1 262 ? 6.951 -19.803 2.040 1.00 63.72 262 TRP A CA 1
ATOM 2008 C C . TRP A 1 262 ? 5.707 -20.402 1.383 1.00 63.72 262 TRP A C 1
ATOM 2010 O O . TRP A 1 262 ? 5.724 -21.535 0.917 1.00 63.72 262 TRP A O 1
ATOM 2020 N N . LEU A 1 263 ? 4.622 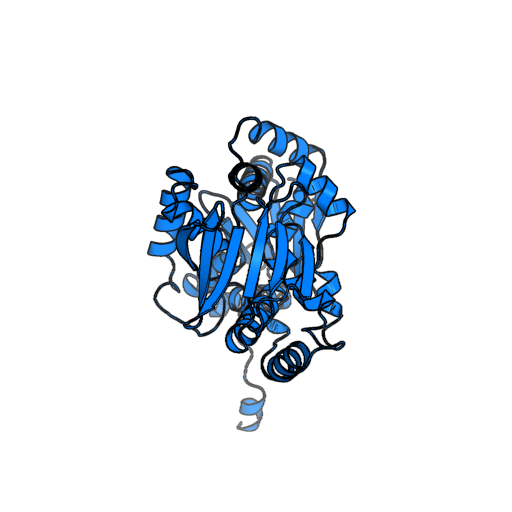-19.629 1.324 1.00 71.38 263 LEU A N 1
ATOM 2021 C CA . LEU A 1 263 ? 3.322 -20.085 0.808 1.00 71.38 263 LEU A CA 1
ATOM 2022 C C . LEU A 1 263 ? 3.111 -19.786 -0.689 1.00 71.38 263 LEU A C 1
ATOM 2024 O O . LEU A 1 263 ? 1.994 -19.882 -1.190 1.00 71.38 263 LEU A O 1
ATOM 2028 N N . GLY A 1 264 ? 4.160 -19.363 -1.407 1.00 74.06 264 GLY A N 1
ATOM 2029 C CA . GLY A 1 264 ? 4.083 -19.039 -2.840 1.00 74.06 264 GLY A CA 1
ATOM 2030 C C . GLY A 1 264 ? 3.171 -17.848 -3.174 1.00 74.06 264 GLY A C 1
ATOM 2031 O O . GLY A 1 264 ? 2.838 -17.622 -4.336 1.00 74.06 264 GLY A O 1
ATOM 2032 N N . LYS A 1 265 ? 2.749 -17.083 -2.162 1.00 84.12 265 LYS A N 1
ATOM 2033 C CA . LYS A 1 265 ? 1.854 -15.929 -2.275 1.00 84.12 265 LYS A CA 1
ATOM 2034 C C . LYS A 1 265 ? 2.409 -14.749 -1.494 1.00 84.12 265 LYS A C 1
ATOM 2036 O O . LYS A 1 265 ? 3.035 -14.918 -0.449 1.00 84.12 265 LYS A O 1
ATOM 2041 N N . SER A 1 266 ? 2.158 -13.539 -1.996 1.00 86.19 266 SER A N 1
ATOM 2042 C CA . SER A 1 266 ? 2.569 -12.324 -1.294 1.00 86.19 266 SER A CA 1
ATOM 2043 C C . SER A 1 266 ? 1.787 -12.156 0.007 1.00 86.19 266 SER A C 1
ATOM 2045 O O . SER A 1 266 ? 0.635 -12.584 0.139 1.00 86.19 266 SER A O 1
ATOM 2047 N N . MET A 1 267 ? 2.387 -11.446 0.960 1.00 86.50 267 MET A N 1
ATOM 2048 C CA . MET A 1 267 ? 1.699 -11.112 2.207 1.00 86.50 267 MET A CA 1
ATOM 2049 C C . MET A 1 267 ? 0.435 -10.282 1.988 1.00 86.50 267 MET A C 1
ATOM 2051 O O . MET A 1 267 ? -0.534 -10.406 2.737 1.00 86.50 267 MET A O 1
ATOM 2055 N N . GLY A 1 268 ? 0.435 -9.462 0.936 1.00 86.31 268 GLY A N 1
ATOM 2056 C CA . GLY A 1 268 ? -0.732 -8.699 0.525 1.00 86.31 268 GLY A CA 1
ATOM 2057 C C . GLY A 1 268 ? -1.899 -9.585 0.095 1.00 86.31 268 GLY A C 1
ATOM 2058 O O . GLY A 1 268 ? -3.034 -9.297 0.465 1.00 86.31 268 GLY A O 1
ATOM 2059 N N . ALA A 1 269 ? -1.630 -10.672 -0.634 1.00 90.19 269 ALA A N 1
ATOM 2060 C CA . ALA A 1 269 ? -2.658 -11.606 -1.088 1.00 90.19 269 ALA A CA 1
ATOM 2061 C C . ALA A 1 269 ? -3.316 -12.338 0.089 1.00 90.19 269 ALA A C 1
ATOM 2063 O O . ALA A 1 269 ? -4.535 -12.291 0.250 1.00 90.19 269 ALA A O 1
ATOM 2064 N N . MET A 1 270 ? -2.506 -12.957 0.953 1.00 91.06 270 MET A N 1
ATOM 2065 C CA . MET A 1 270 ? -3.010 -13.731 2.094 1.00 91.06 270 MET A CA 1
ATOM 2066 C C . MET A 1 270 ? -3.758 -12.852 3.097 1.00 91.06 270 MET A C 1
ATOM 2068 O O . MET A 1 270 ? -4.861 -13.193 3.519 1.00 91.06 270 MET A O 1
ATOM 2072 N N . GLY A 1 271 ? -3.200 -11.685 3.433 1.00 91.75 271 GLY A N 1
ATOM 2073 C CA . GLY A 1 271 ? -3.857 -10.752 4.344 1.00 91.75 271 GLY A CA 1
ATOM 2074 C C . GLY A 1 271 ? -5.197 -10.244 3.812 1.00 91.75 271 GLY A C 1
ATOM 2075 O O . GLY A 1 271 ? -6.128 -10.083 4.596 1.00 91.75 271 GLY A O 1
ATOM 2076 N N . ASN A 1 272 ? -5.334 -10.047 2.494 1.00 93.00 272 ASN A N 1
ATOM 2077 C CA . ASN A 1 272 ? -6.602 -9.629 1.888 1.00 93.00 272 ASN A CA 1
ATOM 2078 C C . ASN A 1 272 ? -7.670 -10.716 1.947 1.00 93.00 272 ASN A C 1
ATOM 2080 O O . ASN A 1 272 ? -8.829 -10.394 2.189 1.00 93.00 272 ASN A O 1
ATOM 2084 N N . VAL A 1 273 ? -7.299 -11.984 1.759 1.00 93.25 273 VAL A N 1
ATOM 2085 C CA . VAL A 1 273 ? -8.242 -13.105 1.894 1.00 93.25 273 VAL A CA 1
ATOM 2086 C C . VAL A 1 273 ? -8.797 -13.163 3.318 1.00 93.25 273 VAL A C 1
ATOM 2088 O O . VAL A 1 273 ? -10.006 -13.294 3.503 1.00 93.25 273 VAL A O 1
ATOM 2091 N N . ILE A 1 274 ? -7.935 -12.992 4.324 1.00 93.25 274 ILE A N 1
ATOM 2092 C CA . ILE A 1 274 ? -8.350 -12.978 5.733 1.00 93.25 274 ILE A CA 1
ATOM 2093 C C . ILE A 1 274 ? -9.224 -11.755 6.022 1.00 93.25 274 ILE A C 1
ATOM 2095 O O . ILE A 1 274 ? -10.303 -11.902 6.586 1.00 93.25 274 ILE A O 1
ATOM 2099 N N . LEU A 1 275 ? -8.812 -10.560 5.586 1.00 94.44 275 LEU A N 1
ATOM 2100 C CA . LEU A 1 275 ? -9.590 -9.330 5.760 1.00 94.44 275 LEU A CA 1
ATOM 2101 C C . LEU A 1 275 ? -10.969 -9.421 5.087 1.00 94.44 275 LEU A C 1
ATOM 2103 O O . LEU A 1 275 ? -11.969 -9.031 5.690 1.00 94.44 275 LEU A O 1
ATOM 2107 N N . LYS A 1 276 ? -11.038 -9.982 3.872 1.00 93.88 276 LYS A N 1
ATOM 2108 C CA . LYS A 1 276 ? -12.294 -10.276 3.167 1.00 93.88 276 LYS A CA 1
ATOM 2109 C C . LYS A 1 276 ? -13.183 -11.169 4.014 1.00 93.88 276 LYS A C 1
ATOM 2111 O O . LYS A 1 276 ? -14.334 -10.819 4.241 1.00 93.88 276 LYS A O 1
ATOM 2116 N N . ARG A 1 277 ? -12.641 -12.274 4.528 1.00 92.69 277 ARG A N 1
ATOM 2117 C CA . ARG A 1 277 ? -13.424 -13.219 5.322 1.00 92.69 277 ARG A CA 1
ATOM 2118 C C . ARG A 1 277 ? -13.929 -12.609 6.627 1.00 92.69 277 ARG A C 1
ATOM 2120 O O . ARG A 1 277 ? -15.101 -12.763 6.941 1.00 92.69 277 ARG A O 1
ATOM 2127 N N . MET A 1 278 ? -13.079 -11.883 7.353 1.00 93.81 278 MET A N 1
ATOM 2128 C CA . MET A 1 278 ? -13.493 -11.174 8.568 1.00 93.81 278 MET A CA 1
ATOM 2129 C C . MET A 1 278 ? -14.609 -10.158 8.269 1.00 93.81 278 MET A C 1
ATOM 2131 O O . MET A 1 278 ? -15.556 -10.053 9.042 1.00 93.81 278 MET A O 1
ATOM 2135 N N . THR A 1 279 ? -14.533 -9.468 7.124 1.00 93.44 279 THR A N 1
ATOM 2136 C CA . THR A 1 279 ? -15.569 -8.521 6.673 1.00 93.44 279 THR A CA 1
ATOM 2137 C C . THR A 1 279 ? -16.889 -9.230 6.347 1.00 93.44 279 THR A C 1
ATOM 2139 O O . THR A 1 279 ? -17.939 -8.797 6.805 1.00 93.44 279 THR A O 1
ATOM 2142 N N . GLU A 1 280 ? -16.854 -10.345 5.610 1.00 92.44 280 GLU A N 1
ATOM 2143 C CA . GLU A 1 280 ? -18.046 -11.148 5.266 1.00 92.44 280 GLU A CA 1
ATOM 2144 C C . GLU A 1 280 ? -18.757 -11.729 6.488 1.00 92.44 280 GLU A C 1
ATOM 2146 O O . GLU A 1 280 ? -19.970 -11.908 6.476 1.00 92.44 280 GLU A O 1
ATOM 2151 N N . LEU A 1 281 ? -18.000 -12.028 7.542 1.00 91.62 281 LEU A N 1
ATOM 2152 C CA . LEU A 1 281 ? -18.532 -12.515 8.811 1.00 91.62 281 LEU A CA 1
ATOM 2153 C C . LEU A 1 281 ? -19.087 -11.392 9.700 1.00 91.62 281 LEU A C 1
ATOM 2155 O O . LEU A 1 281 ? -19.529 -11.673 10.810 1.00 91.62 281 LEU A O 1
ATOM 2159 N N . GLY A 1 282 ? -19.040 -10.133 9.252 1.00 92.25 282 GLY A N 1
ATOM 2160 C CA . GLY A 1 282 ? -19.501 -8.987 10.033 1.00 92.25 282 GLY A CA 1
ATOM 2161 C C . GLY A 1 282 ? -18.630 -8.689 11.255 1.00 92.25 282 GLY A C 1
ATOM 2162 O O . GLY A 1 282 ? -19.091 -8.035 12.191 1.00 92.25 282 GLY A O 1
ATOM 2163 N N . LEU A 1 283 ? -17.377 -9.163 11.277 1.00 93.94 283 LEU A N 1
ATOM 2164 C CA . LEU A 1 283 ? -16.468 -8.869 12.380 1.00 93.94 283 LEU A CA 1
ATOM 2165 C C . LEU A 1 283 ? -16.099 -7.387 12.368 1.00 93.94 283 LEU A C 1
ATOM 2167 O O . LEU A 1 283 ? -15.847 -6.785 11.322 1.00 93.94 283 LEU A O 1
ATOM 2171 N N . LYS A 1 284 ? -15.993 -6.806 13.561 1.00 94.88 284 LYS A N 1
ATOM 2172 C CA . LYS A 1 284 ? -15.467 -5.455 13.732 1.00 94.88 284 LYS A CA 1
ATOM 2173 C C . LYS A 1 284 ? -13.949 -5.527 13.819 1.00 94.88 284 LYS A C 1
ATOM 2175 O O . LYS A 1 284 ? -13.409 -6.193 14.703 1.00 94.88 284 LYS A O 1
ATOM 2180 N N . ILE A 1 285 ? -13.266 -4.845 12.906 1.00 95.81 285 ILE A N 1
ATOM 2181 C CA . ILE A 1 285 ? -11.814 -4.938 12.756 1.00 95.81 285 ILE A CA 1
ATOM 2182 C C . ILE A 1 285 ? -11.223 -3.563 13.033 1.00 95.81 285 ILE A C 1
ATOM 2184 O O . ILE A 1 285 ? -11.398 -2.632 12.252 1.00 95.81 285 ILE A O 1
ATOM 2188 N N . GLU A 1 286 ? -10.538 -3.434 14.162 1.00 95.94 286 GLU A N 1
ATOM 2189 C CA . GLU A 1 286 ? -9.958 -2.172 14.609 1.00 95.94 286 GLU A CA 1
ATOM 2190 C C . GLU A 1 286 ? -8.458 -2.124 14.294 1.00 95.94 286 GLU A C 1
ATOM 2192 O O . GLU A 1 286 ? -7.731 -3.106 14.491 1.00 95.94 286 GLU A O 1
ATOM 2197 N N . LEU A 1 287 ? -8.002 -0.970 13.806 1.00 94.44 287 LEU A N 1
ATOM 2198 C CA . LEU A 1 287 ? -6.597 -0.646 13.596 1.00 94.44 287 LEU A CA 1
ATOM 2199 C C . LEU A 1 287 ? -6.083 0.215 14.742 1.00 94.44 287 LEU A C 1
ATOM 2201 O O . LEU A 1 287 ? -6.683 1.227 15.100 1.00 94.44 287 LEU A O 1
ATOM 2205 N N . SER A 1 288 ? -4.918 -0.144 15.264 1.00 92.88 288 SER A N 1
ATOM 2206 C CA . SER A 1 288 ? -4.162 0.711 16.172 1.00 92.88 288 SER A CA 1
ATOM 2207 C C . SER A 1 288 ? -2.666 0.579 15.918 1.00 92.88 288 SER A C 1
ATOM 2209 O O . SER A 1 288 ? -2.227 -0.219 15.084 1.00 92.88 288 SER A O 1
ATOM 2211 N N . HIS A 1 289 ? -1.869 1.395 16.597 1.00 89.62 289 HIS A N 1
ATOM 2212 C CA . HIS A 1 289 ? -0.421 1.320 16.505 1.00 89.62 289 HIS A CA 1
ATOM 2213 C C . HIS A 1 289 ? 0.212 1.480 17.888 1.00 89.62 289 HIS A C 1
ATOM 2215 O O . HIS A 1 289 ? 0.111 2.543 18.494 1.00 89.62 289 HIS A O 1
ATOM 2221 N N . ASP A 1 290 ? 0.913 0.442 18.341 1.00 81.94 290 ASP A N 1
ATOM 2222 C CA . ASP A 1 290 ? 1.771 0.464 19.530 1.00 81.94 290 ASP A CA 1
ATOM 2223 C C . ASP A 1 290 ? 3.055 -0.307 19.209 1.00 81.94 290 ASP A C 1
ATOM 2225 O O . ASP A 1 290 ? 3.052 -1.537 19.141 1.00 81.94 290 ASP A O 1
ATOM 2229 N N . ASN A 1 291 ? 4.127 0.432 18.905 1.00 80.81 291 ASN A N 1
ATOM 2230 C CA . ASN A 1 291 ? 5.392 -0.031 18.305 1.00 80.81 291 ASN A CA 1
ATOM 2231 C C . ASN A 1 291 ? 5.275 -0.735 16.931 1.00 80.81 291 ASN A C 1
ATOM 2233 O O . ASN A 1 291 ? 6.194 -0.633 16.119 1.00 80.81 291 ASN A O 1
ATOM 2237 N N . PHE A 1 292 ? 4.144 -1.384 16.654 1.00 85.69 292 PHE A N 1
ATOM 2238 C CA . PHE A 1 292 ? 3.753 -2.051 15.420 1.00 85.69 292 PHE A CA 1
ATOM 2239 C C . PHE A 1 292 ? 2.295 -1.716 15.084 1.00 85.69 292 PHE A C 1
ATOM 2241 O O . PHE A 1 292 ? 1.490 -1.417 15.969 1.00 85.69 292 PHE A O 1
ATOM 2248 N N . VAL A 1 293 ? 1.926 -1.840 13.808 1.00 88.00 293 VAL A N 1
ATOM 2249 C CA . VAL A 1 293 ? 0.521 -1.832 13.381 1.00 88.00 293 VAL A CA 1
ATOM 2250 C C . VAL A 1 293 ? -0.175 -3.044 13.994 1.00 88.00 293 VAL A C 1
ATOM 2252 O O . VAL A 1 293 ? 0.272 -4.174 13.807 1.00 88.00 293 VAL A O 1
ATOM 2255 N N . LYS A 1 294 ? -1.281 -2.828 14.696 1.00 92.75 294 LYS A N 1
ATOM 2256 C CA . LYS A 1 294 ? -2.088 -3.872 15.323 1.00 92.75 294 LYS A CA 1
ATOM 2257 C C . LYS A 1 294 ? -3.447 -3.955 14.639 1.00 92.75 294 LYS A C 1
ATOM 2259 O O . LYS A 1 294 ? -4.091 -2.937 14.401 1.00 92.75 294 LYS A O 1
ATOM 2264 N N . VAL A 1 295 ? -3.873 -5.180 14.345 1.00 94.12 295 VAL A N 1
ATOM 2265 C CA . VAL A 1 295 ? -5.246 -5.507 13.941 1.00 94.12 295 VAL A CA 1
ATOM 2266 C C . VAL A 1 295 ? -5.905 -6.243 15.096 1.00 94.12 295 VAL A C 1
ATOM 2268 O O . VAL A 1 295 ? -5.331 -7.198 15.621 1.00 94.12 295 VAL A O 1
ATOM 2271 N N . LEU A 1 296 ? -7.097 -5.802 15.486 1.00 94.75 296 LEU A N 1
ATOM 2272 C CA . LEU A 1 296 ? -7.911 -6.400 16.541 1.00 94.75 296 LEU A CA 1
ATOM 2273 C C . LEU A 1 296 ? -9.265 -6.811 15.955 1.00 94.75 296 LEU A C 1
ATOM 2275 O O . LEU A 1 296 ? -9.981 -5.961 15.434 1.00 94.75 296 LEU A O 1
ATOM 2279 N N . ALA A 1 297 ? -9.618 -8.093 16.051 1.00 95.06 297 ALA A N 1
ATOM 2280 C CA . ALA A 1 297 ? -10.910 -8.605 15.596 1.00 95.06 297 ALA A CA 1
ATOM 2281 C C . ALA A 1 297 ? -11.877 -8.754 16.778 1.00 95.06 297 ALA A C 1
ATOM 2283 O O . ALA A 1 297 ? -11.524 -9.340 17.810 1.00 95.06 297 ALA A O 1
ATOM 2284 N N . LYS A 1 298 ? -13.099 -8.240 16.622 1.00 94.62 298 LYS A N 1
ATOM 2285 C CA . LYS A 1 298 ? -14.169 -8.295 17.623 1.00 94.62 298 LYS A CA 1
ATOM 2286 C C . LYS A 1 298 ? -15.472 -8.829 17.030 1.00 94.62 298 LYS A C 1
ATOM 2288 O O . LYS A 1 298 ? -15.816 -8.521 15.891 1.00 94.62 298 LYS A O 1
ATOM 2293 N N . GLU A 1 299 ? -16.222 -9.549 17.852 1.00 93.69 299 GLU A N 1
ATOM 2294 C CA . GLU A 1 299 ? -17.594 -9.990 17.584 1.00 93.69 299 GLU A CA 1
ATOM 2295 C C . GLU A 1 299 ? -18.463 -9.631 18.787 1.00 93.69 299 GLU A C 1
ATOM 2297 O O . GLU A 1 299 ? -18.116 -9.967 19.918 1.00 93.69 299 GLU A O 1
ATOM 2302 N N . SER A 1 300 ? -19.553 -8.891 18.564 1.00 90.19 300 SER A N 1
ATOM 2303 C CA . SER A 1 300 ? -20.472 -8.448 19.630 1.00 90.19 300 SER A CA 1
ATOM 2304 C C . SER A 1 300 ? -19.755 -7.820 20.840 1.00 90.19 300 SER A C 1
ATOM 2306 O O . SER A 1 300 ? -20.060 -8.110 21.991 1.00 90.19 300 SER A O 1
ATOM 2308 N N . GLY A 1 301 ? -18.729 -7.002 20.578 1.00 87.69 301 GLY A N 1
ATOM 2309 C CA . GLY A 1 301 ? -17.900 -6.352 21.603 1.00 87.69 301 GLY A CA 1
ATOM 2310 C C . GLY A 1 301 ? -16.803 -7.230 22.221 1.00 87.69 301 GLY A C 1
ATOM 2311 O O . GLY A 1 301 ? -15.846 -6.694 22.780 1.00 87.69 301 GLY A O 1
ATOM 2312 N N . LYS A 1 302 ? -16.864 -8.556 22.061 1.00 92.25 302 LYS A N 1
ATOM 2313 C CA . LYS A 1 302 ? -15.852 -9.492 22.564 1.00 92.25 302 LYS A CA 1
ATOM 2314 C C . LYS A 1 302 ? -14.648 -9.550 21.629 1.00 92.25 302 LYS A C 1
ATOM 2316 O O . LYS A 1 302 ? -14.793 -9.709 20.419 1.00 92.25 302 LYS A O 1
ATOM 2321 N N . VAL A 1 303 ? -13.445 -9.466 22.195 1.00 93.81 303 VAL A N 1
ATOM 2322 C CA . VAL A 1 303 ? -12.194 -9.656 21.449 1.00 93.81 303 VAL A CA 1
ATOM 2323 C C . V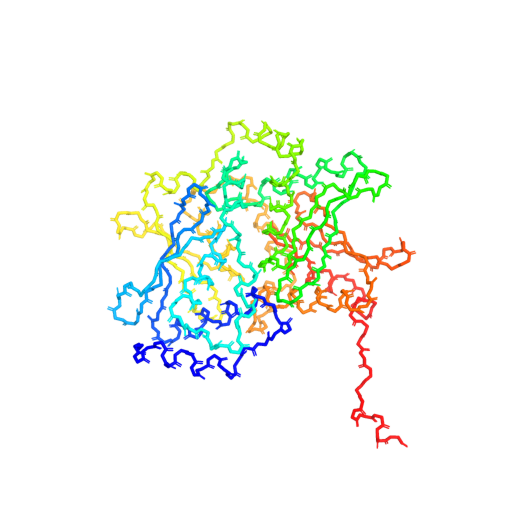AL A 1 303 ? -12.033 -11.130 21.083 1.00 93.81 303 VAL A C 1
ATOM 2325 O O . VAL A 1 303 ? -12.002 -11.989 21.962 1.00 93.81 303 VAL A O 1
ATOM 2328 N N . LEU A 1 304 ? -11.906 -11.409 19.785 1.00 92.06 304 LEU A N 1
ATOM 2329 C CA . LEU A 1 304 ? -11.619 -12.749 19.268 1.00 92.06 304 LEU A CA 1
ATOM 2330 C C . LEU A 1 304 ? -10.115 -13.017 19.157 1.00 92.06 304 LEU A C 1
ATOM 2332 O O . LEU A 1 304 ? -9.681 -14.157 19.287 1.00 92.06 304 LEU A O 1
ATOM 2336 N N . GLY A 1 305 ? -9.324 -11.972 18.908 1.00 92.12 305 GLY A N 1
ATOM 2337 C CA . GLY A 1 305 ? -7.880 -12.085 18.744 1.00 92.12 305 GLY A CA 1
ATOM 2338 C C . GLY A 1 305 ? -7.246 -10.820 18.180 1.00 92.12 305 GLY A C 1
ATOM 2339 O O . GLY A 1 305 ? -7.940 -9.889 17.760 1.00 92.12 305 GLY A O 1
ATOM 2340 N N . TYR A 1 306 ? -5.915 -10.782 18.173 1.00 92.75 306 TYR A N 1
ATOM 2341 C CA . TYR A 1 306 ? -5.144 -9.678 17.608 1.00 92.75 306 TYR A CA 1
ATOM 2342 C C . TYR A 1 306 ? -3.869 -10.165 16.919 1.00 92.75 306 TYR A C 1
ATOM 2344 O O . TYR A 1 306 ? -3.357 -11.244 17.210 1.00 92.75 306 TYR A O 1
ATOM 2352 N N . GLY A 1 307 ? -3.341 -9.342 16.018 1.00 90.56 307 GLY A N 1
ATOM 2353 C CA . GLY A 1 307 ? -2.072 -9.592 15.343 1.00 90.56 307 GLY A CA 1
ATOM 2354 C C . GLY A 1 307 ? -1.310 -8.309 15.052 1.00 90.56 307 GLY A C 1
ATOM 2355 O O . GLY A 1 307 ? -1.885 -7.219 15.047 1.00 90.56 307 GLY A O 1
ATOM 2356 N N . PHE A 1 308 ? -0.009 -8.452 14.806 1.00 89.31 308 PHE A N 1
ATOM 2357 C CA . PHE A 1 308 ? 0.910 -7.342 14.567 1.00 89.31 308 PHE A CA 1
ATOM 2358 C C . PHE A 1 308 ? 1.500 -7.354 13.155 1.00 89.31 308 PHE A C 1
ATOM 2360 O O . PHE A 1 308 ? 1.738 -8.404 12.549 1.00 89.31 308 PHE A O 1
ATOM 2367 N N . GLY A 1 309 ? 1.784 -6.158 12.649 1.00 85.81 309 GLY A N 1
ATOM 2368 C CA . GLY A 1 309 ? 2.418 -5.873 11.371 1.00 85.81 309 GLY A CA 1
ATOM 2369 C C . GLY A 1 309 ? 3.439 -4.749 11.513 1.00 85.81 309 GLY A C 1
ATOM 2370 O O . GLY A 1 309 ? 3.201 -3.776 12.216 1.00 85.81 309 GLY A O 1
ATOM 2371 N N . SER A 1 310 ? 4.580 -4.850 10.833 1.00 75.00 310 SER A N 1
ATOM 2372 C CA . SER A 1 310 ? 5.594 -3.781 10.851 1.00 75.00 310 SER A CA 1
ATOM 2373 C C . SER A 1 310 ? 5.216 -2.599 9.963 1.00 75.00 310 SER A C 1
ATOM 2375 O O . SER A 1 310 ? 5.275 -1.461 10.408 1.00 75.00 310 SER A O 1
ATOM 2377 N N . LEU A 1 311 ? 4.815 -2.863 8.714 1.00 75.88 311 LEU A N 1
ATOM 2378 C CA . LEU A 1 311 ? 4.466 -1.818 7.739 1.00 75.88 311 LEU A CA 1
ATOM 2379 C C . LEU A 1 311 ? 3.000 -1.859 7.279 1.00 75.88 311 LEU A C 1
ATOM 2381 O O . LEU A 1 311 ? 2.541 -0.918 6.638 1.00 75.88 311 LEU A O 1
ATOM 2385 N N . CYS A 1 312 ? 2.264 -2.950 7.526 1.00 80.81 312 CYS A N 1
ATOM 2386 C CA . CYS A 1 312 ? 0.938 -3.142 6.935 1.00 80.81 312 CYS A CA 1
ATOM 2387 C C . CYS A 1 312 ? -0.008 -3.970 7.815 1.00 80.81 312 CYS A C 1
ATOM 2389 O O . CYS A 1 312 ? 0.373 -4.997 8.372 1.00 80.81 312 CYS A O 1
ATOM 2391 N N . ALA A 1 313 ? -1.285 -3.584 7.843 1.00 85.56 313 ALA A N 1
ATOM 2392 C CA . ALA A 1 313 ? -2.341 -4.339 8.515 1.00 85.56 313 ALA A CA 1
ATOM 2393 C C . ALA A 1 313 ? -2.665 -5.693 7.844 1.00 85.56 313 ALA A C 1
ATOM 2395 O O . ALA A 1 313 ? -3.220 -6.585 8.482 1.00 85.56 313 ALA A O 1
ATOM 2396 N N . LEU A 1 314 ? -2.292 -5.898 6.575 1.00 89.38 314 LEU A N 1
ATOM 2397 C CA . LEU A 1 314 ? -2.471 -7.193 5.904 1.00 89.38 314 LEU A CA 1
ATOM 2398 C C . LEU A 1 314 ? -1.557 -8.264 6.514 1.00 89.38 314 LEU A C 1
ATOM 2400 O O . LEU A 1 314 ? -1.996 -9.391 6.731 1.00 89.38 314 LEU A O 1
ATOM 2404 N N . SER A 1 315 ? -0.319 -7.910 6.881 1.00 87.00 315 SER A N 1
ATOM 2405 C CA . SER A 1 315 ? 0.548 -8.843 7.607 1.00 87.00 315 SER A CA 1
ATOM 2406 C C . SER A 1 315 ? 0.088 -9.047 9.049 1.00 87.00 315 SER A C 1
ATOM 2408 O O . SER A 1 315 ? 0.152 -10.169 9.547 1.00 87.00 315 SER A O 1
ATOM 2410 N N . ALA A 1 316 ? -0.471 -8.009 9.679 1.00 88.19 316 ALA A N 1
ATOM 2411 C CA . ALA A 1 316 ? -1.133 -8.130 10.975 1.00 88.19 316 ALA A CA 1
ATOM 2412 C C . ALA A 1 316 ? -2.344 -9.074 10.939 1.00 88.19 316 ALA A C 1
ATOM 2414 O O . ALA A 1 316 ? -2.536 -9.839 11.876 1.00 88.19 316 ALA A O 1
ATOM 2415 N N . SER A 1 317 ? -3.108 -9.092 9.844 1.00 91.38 317 SER A N 1
ATOM 2416 C CA . SER A 1 317 ? -4.260 -9.990 9.674 1.00 91.38 317 SER A CA 1
ATOM 2417 C C . SER A 1 317 ? -3.836 -11.460 9.573 1.00 91.38 317 SER A C 1
ATOM 2419 O O . SER A 1 317 ? -4.449 -12.327 10.191 1.00 91.38 317 SER A O 1
ATOM 2421 N N . VAL A 1 318 ? -2.745 -11.753 8.856 1.00 89.88 318 VAL A N 1
ATOM 2422 C CA . VAL A 1 318 ? -2.164 -13.110 8.830 1.00 89.88 318 VAL A CA 1
ATOM 2423 C C . VAL A 1 318 ? -1.605 -13.492 10.196 1.00 89.88 318 VAL A C 1
ATOM 2425 O O . VAL A 1 318 ? -1.839 -14.598 10.672 1.00 89.88 318 VAL A O 1
ATOM 2428 N N . ASN A 1 319 ? -0.902 -12.572 10.859 1.00 88.81 319 ASN A N 1
ATOM 2429 C CA . ASN A 1 319 ? -0.391 -12.810 12.203 1.00 88.81 319 ASN A CA 1
ATOM 2430 C C . ASN A 1 319 ? -1.519 -13.097 13.207 1.00 88.81 319 ASN A C 1
ATOM 2432 O O . ASN A 1 319 ? -1.376 -14.006 14.017 1.00 88.81 319 ASN A O 1
ATOM 2436 N N . LEU A 1 320 ? -2.641 -12.377 13.108 1.00 90.81 320 LEU A N 1
ATOM 2437 C CA . LEU A 1 320 ? -3.836 -12.592 13.919 1.00 90.81 320 LEU A CA 1
ATOM 2438 C C . LEU A 1 320 ? -4.367 -14.012 13.736 1.00 90.81 320 LEU A C 1
ATOM 2440 O O . LEU A 1 320 ? -4.584 -14.699 14.731 1.00 90.81 320 LEU A O 1
ATOM 2444 N N . LEU A 1 321 ? -4.535 -14.461 12.486 1.00 89.88 321 LEU A N 1
ATOM 2445 C CA . LEU A 1 321 ? -5.031 -15.807 12.188 1.00 89.88 321 LEU A CA 1
ATOM 2446 C C . LEU A 1 321 ? -4.143 -16.896 12.801 1.00 89.88 321 LEU A C 1
ATOM 2448 O O . LEU A 1 321 ? -4.659 -17.877 13.321 1.00 89.88 321 LEU A O 1
ATOM 2452 N N . LEU A 1 322 ? -2.823 -16.714 12.743 1.00 87.25 322 LEU A N 1
ATOM 2453 C CA . LEU A 1 322 ? -1.851 -17.703 13.214 1.00 87.25 322 LEU A CA 1
ATOM 2454 C C . LEU A 1 322 ? -1.649 -17.695 14.733 1.00 87.25 322 LEU A C 1
ATOM 2456 O O . LEU A 1 322 ? -1.154 -18.674 15.280 1.00 87.25 322 LEU A O 1
ATOM 2460 N N . ARG A 1 323 ? -1.986 -16.594 15.413 1.00 83.50 323 ARG A N 1
ATOM 2461 C CA . ARG A 1 323 ? -1.836 -16.451 16.872 1.00 83.50 323 ARG A CA 1
ATOM 2462 C C . ARG A 1 323 ? -3.139 -16.619 17.649 1.00 83.50 323 ARG A C 1
ATOM 2464 O O . ARG A 1 323 ? -3.094 -16.749 18.867 1.00 83.50 323 ARG A O 1
ATOM 2471 N N . SER A 1 324 ? -4.278 -16.579 16.969 1.00 84.38 324 SER A N 1
ATOM 2472 C CA . SER A 1 324 ? -5.604 -16.726 17.575 1.00 84.38 324 SER A CA 1
ATOM 2473 C C . SER A 1 324 ? -6.181 -18.103 17.248 1.00 84.38 324 SER A C 1
ATOM 2475 O O . SER A 1 324 ? -5.673 -18.811 16.381 1.00 84.38 324 SER A O 1
ATOM 2477 N N . GLU A 1 325 ? -7.287 -18.478 17.888 1.00 83.12 325 GLU A N 1
ATOM 2478 C CA . GLU A 1 325 ? -8.067 -19.642 17.460 1.00 83.12 325 GLU A CA 1
ATOM 2479 C C . GLU A 1 325 ? -8.684 -19.362 16.081 1.00 83.12 325 GLU A C 1
ATOM 2481 O O . GLU A 1 325 ? -9.774 -18.799 15.973 1.00 83.12 325 GLU A O 1
ATOM 2486 N N . GLY A 1 326 ? -7.967 -19.717 15.010 1.00 80.81 326 GLY A N 1
ATOM 2487 C CA . GLY A 1 326 ? -8.305 -19.316 13.643 1.00 80.81 326 GLY A CA 1
ATOM 2488 C C . GLY A 1 326 ? -9.730 -19.679 13.215 1.00 80.81 326 GLY A C 1
ATOM 2489 O O . GLY A 1 326 ? -10.359 -18.911 12.486 1.00 80.81 326 GLY A O 1
ATOM 2490 N N . ILE A 1 327 ? -10.285 -20.775 13.747 1.00 82.00 327 ILE A N 1
ATOM 2491 C CA . ILE A 1 327 ? -11.685 -21.182 13.544 1.00 82.00 327 ILE A CA 1
ATOM 2492 C C . ILE A 1 327 ? -12.678 -20.074 13.939 1.00 82.00 327 ILE A C 1
ATOM 2494 O O . ILE A 1 327 ? -13.672 -19.875 13.247 1.00 82.00 327 ILE A O 1
ATOM 2498 N N . LYS A 1 328 ? -12.382 -19.284 14.981 1.00 81.06 328 LYS A N 1
ATOM 2499 C CA . LYS A 1 328 ? -13.219 -18.160 15.435 1.00 81.06 328 LYS A CA 1
ATOM 2500 C C . LYS A 1 328 ? -13.166 -16.967 14.478 1.00 81.06 328 LYS A C 1
ATOM 2502 O O . LYS A 1 328 ? -14.111 -16.188 14.429 1.00 81.06 328 LYS A O 1
ATOM 2507 N N . ILE A 1 329 ? -12.074 -16.833 13.724 1.00 84.44 329 ILE A N 1
ATOM 2508 C CA . ILE A 1 329 ? -11.801 -15.690 12.846 1.00 84.44 329 ILE A CA 1
ATOM 2509 C C . ILE A 1 329 ? -12.314 -15.932 11.433 1.00 84.44 329 ILE A C 1
ATOM 2511 O O . ILE A 1 329 ? -13.023 -15.092 10.891 1.00 84.44 329 ILE A O 1
ATOM 2515 N N . VAL A 1 330 ? -11.940 -17.059 10.819 1.00 83.00 330 VAL A N 1
ATOM 2516 C CA . VAL A 1 330 ? -12.314 -17.349 9.426 1.00 83.00 330 VAL A CA 1
ATOM 2517 C C . VAL A 1 330 ? -13.573 -18.197 9.304 1.00 83.00 330 VAL A C 1
ATOM 2519 O O . VAL A 1 330 ? -14.119 -18.244 8.205 1.00 83.00 330 VAL A O 1
ATOM 2522 N N . LYS A 1 331 ? -14.045 -18.825 10.396 1.00 82.31 331 LYS A N 1
ATOM 2523 C CA . LYS A 1 331 ? -15.272 -19.644 10.471 1.00 82.31 331 LYS A CA 1
ATOM 2524 C C . LYS A 1 331 ? -15.477 -20.463 9.187 1.00 82.31 331 LYS A C 1
ATOM 2526 O O . LYS A 1 331 ? -16.318 -20.081 8.364 1.00 82.31 331 LYS A O 1
ATOM 2531 N N . PRO A 1 332 ? -14.627 -21.479 8.929 1.00 71.75 332 PRO A N 1
ATOM 2532 C CA . PRO A 1 332 ? -14.664 -22.219 7.673 1.00 71.75 332 PRO A CA 1
ATOM 2533 C C . PRO A 1 332 ? -16.074 -22.762 7.434 1.00 71.75 332 PRO A C 1
ATOM 2535 O O . PRO A 1 332 ? -16.711 -23.272 8.351 1.00 71.75 332 PRO A O 1
ATOM 2538 N N . GLN A 1 333 ? -16.578 -22.586 6.214 1.00 67.94 333 GLN A N 1
ATOM 2539 C CA . GLN A 1 333 ? -17.861 -23.158 5.817 1.00 67.94 333 GLN A CA 1
ATOM 2540 C C . GLN A 1 333 ? -17.695 -24.655 5.573 1.00 67.94 333 GLN A C 1
ATOM 2542 O O . GLN A 1 333 ? -16.666 -25.089 5.054 1.00 67.94 333 GLN A O 1
ATOM 2547 N N . GLU A 1 334 ? -18.726 -25.425 5.912 1.00 68.44 334 GLU A N 1
ATOM 2548 C CA . GLU A 1 334 ? -18.825 -26.820 5.492 1.00 68.44 334 GLU A CA 1
ATOM 2549 C C . GLU A 1 334 ? -18.710 -26.927 3.969 1.00 68.44 334 GLU A C 1
ATOM 2551 O O . GLU A 1 334 ? -19.272 -26.121 3.218 1.00 68.44 334 GLU A O 1
ATOM 2556 N N . ALA A 1 335 ? -17.986 -27.941 3.500 1.00 72.38 335 ALA A N 1
ATOM 2557 C CA . ALA A 1 335 ? -17.873 -28.197 2.078 1.00 72.38 335 ALA A CA 1
ATOM 2558 C C . ALA A 1 335 ? -19.218 -28.719 1.550 1.00 72.38 335 ALA A C 1
ATOM 2560 O O . ALA A 1 335 ? -19.575 -29.872 1.767 1.00 72.38 335 ALA A O 1
ATOM 2561 N N . LEU A 1 336 ? -19.946 -27.878 0.808 1.00 68.38 336 LEU A N 1
ATOM 2562 C CA . LEU A 1 336 ? -21.231 -28.224 0.176 1.00 68.38 336 LEU A CA 1
ATOM 2563 C C . LEU A 1 336 ? -21.172 -29.511 -0.666 1.00 68.38 336 LEU A C 1
ATOM 2565 O O . LEU A 1 336 ? -22.169 -30.215 -0.776 1.00 68.38 336 LEU A O 1
ATOM 2569 N N . ALA A 1 337 ? -20.011 -29.824 -1.247 1.00 65.19 337 ALA A N 1
ATOM 2570 C CA . ALA A 1 337 ? -19.791 -31.059 -1.998 1.00 65.19 337 ALA A CA 1
ATOM 2571 C C . ALA A 1 337 ? -19.830 -32.321 -1.116 1.00 65.19 337 ALA A C 1
ATOM 2573 O O . ALA A 1 337 ? -20.196 -33.381 -1.608 1.00 65.19 337 ALA A O 1
ATOM 2574 N N . LEU A 1 338 ? -19.488 -32.202 0.171 1.00 66.25 338 LEU A N 1
ATOM 2575 C CA . LEU A 1 338 ? -19.508 -33.309 1.130 1.00 66.25 338 LEU A CA 1
ATOM 2576 C C . LEU A 1 338 ? -20.894 -33.521 1.753 1.00 66.25 338 LEU A C 1
ATOM 2578 O O . LEU A 1 338 ? -21.198 -34.638 2.134 1.00 66.25 338 LEU A O 1
ATOM 2582 N N . ARG A 1 339 ? -21.781 -32.513 1.751 1.00 60.38 339 ARG A N 1
ATOM 2583 C CA . ARG A 1 339 ? -23.188 -32.672 2.186 1.00 60.38 339 ARG A CA 1
ATOM 2584 C C . ARG A 1 339 ? -24.014 -33.631 1.324 1.00 60.38 339 ARG A C 1
ATOM 2586 O O . ARG A 1 339 ? -25.116 -33.983 1.710 1.00 60.38 339 ARG A O 1
ATOM 2593 N N . LYS A 1 340 ? -23.538 -33.974 0.124 1.00 60.44 340 LYS A N 1
ATOM 2594 C CA . LYS A 1 340 ? -24.196 -34.936 -0.778 1.00 60.44 340 LYS A CA 1
ATOM 2595 C C . LYS A 1 340 ? -23.696 -36.374 -0.587 1.00 60.44 340 LYS A C 1
ATOM 2597 O O . LYS A 1 340 ? -24.083 -37.238 -1.367 1.00 60.44 340 LYS A O 1
ATOM 2602 N N . LEU A 1 341 ? -22.769 -36.588 0.348 1.00 61.84 341 LEU A N 1
ATOM 2603 C CA . LEU A 1 341 ? -22.238 -37.906 0.700 1.00 61.84 341 LEU A CA 1
ATOM 2604 C C . LEU A 1 341 ? -22.916 -38.496 1.950 1.00 61.84 341 LEU A C 1
ATOM 2606 O O . LEU A 1 341 ? -22.639 -39.651 2.263 1.00 61.84 341 LEU A O 1
ATOM 2610 N N . ASP A 1 342 ? -23.776 -37.716 2.613 1.00 55.59 342 ASP A N 1
ATOM 2611 C CA . ASP A 1 342 ? -24.696 -38.150 3.674 1.00 55.59 342 ASP A CA 1
ATOM 2612 C C . ASP A 1 342 ? -26.065 -38.517 3.075 1.00 55.59 342 ASP A C 1
ATOM 2614 O O . ASP A 1 342 ? -26.706 -39.463 3.585 1.00 55.59 342 ASP A O 1
#

Radius of gyration: 19.45 Å; chains: 1; bounding box: 51×58×51 Å

pLDDT: mean 92.02, std 8.01, range [55.59, 98.75]

Secondary structure (DSSP, 8-state):
--HHHHHHHHHHTTT--GGGHHHHHHHHHHHHHHHTT-EEEEEEETTEEEEEEE-TTS-EEEEEEESSHHHHHHHHHHHTT-S-GGGGGGGGGSPPHHHHHHHHHHT-TT--HHHHHHHHHHHHHTT-EEEEEEETTEEEEEEE-TT--EEEEEEEESSHHHHHHHHHHHSHHHHHHHHHHTTT---HHHHHHHTTEEEEEEEETTEEEEEEEETTEEEEEEEESSHHHHHHHHHHHTT-S-HHHHHHHHHHHHT-TTSS---SS-HHHHHHHHHHHHHHTT-EEEEEEESEEEEEEEETTEEEEEEEESS-HHHHHHHHHHHS-HHHHH-PPP-TTGGG--

Sequence (342 aa):
MTKFVNEVRNRLKKCLRRSEGACGMYHTALAVLCEAGGHFEVVEVPEGAKAMLIDNRGEVLVEAVDITWPPACLRAMLDAGIFSDEYYELRRVLTSEDDLKKVKDVFGYGRIVRPVAIALAKLLANGGKAEVYRDGLGVKVSFYDSNGKLLSSAESIFCPACAAMIALAREPNLSLEVKRALSGEENTGKLKMERGIVNKVCWRNFRVEVELFEKGVKLGSNYGCCTAYAIVRTEAVCGLASPRGMKLIKAYCDQCPVKHIWLGKSMGAMGNVILKRMTELGLKIELSHDNFVKVLAKESGKVLGYGFGSLCALSASVNLLLRSEGIKIVKPQEALALRKLD

Foldseek 3Di:
DDPLLVQLQVVLVVPDDLLLFLQQSLVVSQASQVVQQKWWKWAFDLLEIKIFTAHNVRDGQFIADANYDSLRSSVRCVVSVSYPPVVVCSVVQTDDPVLSVLLSLLQGLNDQQQLLQQLQAVLVVQLKFWWWADARREIKIWIAGNVRHTQFMAGNHRAPSSGSSSRQSPRVPSSVVSSVVCVPPDDLSVVRNVQVKIWIWHDDPLWIKTWIDGPNHTLFIATDLGDVLRVQVRCVVSVSDDPLLVVLNVVCLVPQPCNPPRPSTRLSRQLSSLSNQQNVVVWTWTWHHDSFIKIWTDDPNDTQWMATDHRHVSSRSVRGCVPGVVCSRNVDDDDPVCVVVD